Protein AF-A0A3A5VPX3-F1 (afdb_monomer)

Secondary structure (DSSP, 8-state):
-EEETTEEESSEEEEETT-EEEEEE---STT--EEEEE-SSSSS-S-SSS-EE--PBPS---TT-TT--S-------B-EEEEE-STTS-SEEEEEEEEETTS-EEEEEEEEE-----TT--PPPTT--SS---------S-----SSHHHHHHHHHHHHHHHHHHHHHHHHHHHHH--

Sequence (179 aa):
MVIKETGLTPNSSQIAYNDSVVWHNTDSRENMTHRIVFDFDGDGLFNGTDDWDSGELVSECDTSTTNQSENSSDEPCEITFLVWFNGTWGVGEYEYQDMLSDGTVLNGTIIVTEDVHIENSTAPAIGSSFGTFENTNDDGDDKVEEESVDETRRLLLLVGGGSGVGALVLLIVLLKRSS

Radius of gyration: 36.1 Å; Cα contacts (8 Å, |Δi|>4): 227; chains: 1; bounding box: 86×43×89 Å

Nearest PDB structures (foldseek):
  5b21-assembly1_B  TM=3.937E-01  e=4.492E-02  Mus musculus
  5x5w-assembly2_D  TM=3.860E-01  e=4.784E-02  Sus scrofa
  3sku-assembly3_E  TM=3.951E-01  e=5.779E-02  Homo sapiens
  4l1d-assembly1_A  TM=3.827E-01  e=1.019E-01  Homo sapiens
  6isa-assembly1_A  TM=4.116E-01  e=1.583E-01  Mus musculus

Structure (mmCIF, N/CA/C/O backbone):
data_AF-A0A3A5VPX3-F1
#
_entry.id   AF-A0A3A5VPX3-F1
#
loop_
_atom_site.group_PDB
_atom_site.id
_atom_site.type_symbol
_atom_site.label_atom_id
_atom_site.label_alt_id
_atom_site.label_comp_id
_atom_site.label_asym_id
_atom_site.label_entity_id
_atom_site.label_seq_id
_atom_site.pdbx_PDB_ins_code
_atom_site.Cartn_x
_atom_site.Cartn_y
_atom_site.Cartn_z
_atom_site.occupancy
_atom_site.B_iso_or_equiv
_atom_site.auth_seq_id
_atom_site.auth_comp_id
_atom_site.auth_asym_id
_atom_site.auth_atom_id
_atom_site.pdbx_PDB_model_num
ATOM 1 N N . MET A 1 1 ? -3.322 3.724 -2.156 1.00 91.19 1 MET A N 1
ATOM 2 C CA . MET A 1 1 ? -4.245 2.653 -1.739 1.00 91.19 1 MET A CA 1
ATOM 3 C C . MET A 1 1 ? -5.030 3.123 -0.533 1.00 91.19 1 MET A C 1
ATOM 5 O O . MET A 1 1 ? -4.473 3.776 0.340 1.00 91.19 1 MET A O 1
ATOM 9 N N . VAL A 1 2 ? -6.329 2.843 -0.511 1.00 93.69 2 VAL A N 1
ATOM 10 C CA . VAL A 1 2 ? -7.195 3.187 0.619 1.00 93.69 2 VAL A CA 1
ATOM 11 C C . VAL A 1 2 ? -7.555 1.902 1.347 1.00 93.69 2 VAL A C 1
ATOM 13 O O . VAL A 1 2 ? -8.055 0.965 0.720 1.00 93.69 2 VAL A O 1
ATOM 16 N N . ILE A 1 3 ? -7.296 1.873 2.650 1.00 94.62 3 ILE A N 1
ATOM 17 C CA . ILE A 1 3 ? -7.694 0.786 3.537 1.00 94.62 3 ILE A CA 1
ATOM 18 C C . ILE A 1 3 ? -9.060 1.151 4.123 1.00 94.62 3 ILE A C 1
ATOM 20 O O . ILE A 1 3 ? -9.262 2.269 4.603 1.00 94.62 3 ILE A O 1
ATOM 24 N N . LYS A 1 4 ? -10.021 0.237 4.011 1.00 93.12 4 LYS A N 1
ATOM 25 C CA . LYS A 1 4 ? -11.406 0.414 4.462 1.00 93.12 4 LYS A CA 1
ATOM 26 C C . LYS A 1 4 ? -11.844 -0.818 5.240 1.00 93.12 4 LYS A C 1
ATOM 28 O O . LYS A 1 4 ? -11.292 -1.894 5.033 1.00 93.12 4 LYS A O 1
ATOM 33 N N . GLU A 1 5 ? -12.958 -0.696 5.956 1.00 89.06 5 GLU A N 1
ATOM 34 C CA . GLU A 1 5 ? -13.661 -1.836 6.564 1.00 89.06 5 GLU A CA 1
ATOM 35 C C . GLU A 1 5 ? -13.943 -2.965 5.557 1.00 89.06 5 GLU A C 1
ATOM 37 O O . GLU A 1 5 ? -13.814 -4.146 5.866 1.00 89.06 5 GLU A O 1
ATOM 42 N N . THR A 1 6 ? -14.300 -2.614 4.317 1.00 89.44 6 THR A N 1
ATOM 43 C CA . THR A 1 6 ? -14.584 -3.590 3.253 1.00 89.44 6 THR A CA 1
ATOM 44 C C . THR A 1 6 ? -13.325 -4.214 2.638 1.00 89.44 6 THR A C 1
ATOM 46 O O . THR A 1 6 ? -13.446 -5.051 1.745 1.00 89.44 6 THR A O 1
ATOM 49 N N . GLY A 1 7 ? -12.136 -3.778 3.060 1.00 90.81 7 GLY A N 1
ATOM 50 C CA . GLY A 1 7 ? -10.830 -4.233 2.593 1.00 90.81 7 GLY A CA 1
ATOM 51 C C . GLY A 1 7 ? -10.055 -3.215 1.748 1.00 90.81 7 GLY A C 1
ATOM 52 O O . GLY A 1 7 ? -10.400 -2.032 1.652 1.00 90.81 7 GLY A O 1
ATOM 53 N N . LEU A 1 8 ? -8.984 -3.701 1.117 1.00 93.44 8 LEU A N 1
ATOM 54 C CA . LEU A 1 8 ? -8.040 -2.907 0.328 1.00 93.44 8 LEU A CA 1
ATOM 55 C C . LEU A 1 8 ? -8.653 -2.434 -0.997 1.00 93.44 8 LEU A C 1
ATOM 57 O O . LEU A 1 8 ? -9.160 -3.233 -1.785 1.00 93.44 8 LEU A O 1
ATOM 61 N N . THR A 1 9 ? -8.586 -1.125 -1.267 1.00 94.31 9 THR A N 1
ATOM 62 C CA . THR A 1 9 ? -9.079 -0.533 -2.520 1.00 94.31 9 THR A CA 1
ATOM 63 C C . THR A 1 9 ? -8.013 0.338 -3.216 1.00 94.31 9 THR A C 1
ATOM 65 O O . THR A 1 9 ? -7.658 1.404 -2.698 1.00 94.31 9 THR A O 1
ATOM 68 N N . PRO A 1 10 ? -7.550 -0.040 -4.424 1.00 93.25 10 PRO A N 1
ATOM 69 C CA . PRO A 1 10 ? -7.653 -1.393 -4.978 1.00 93.25 10 PRO A CA 1
ATOM 70 C C . PRO A 1 10 ? -6.815 -2.383 -4.146 1.00 93.25 10 PRO A C 1
ATOM 72 O O . PRO A 1 10 ? -5.930 -1.966 -3.402 1.00 93.25 10 PRO A O 1
ATOM 75 N N . ASN A 1 11 ? -7.081 -3.682 -4.281 1.00 91.06 11 ASN A N 1
ATOM 76 C CA . ASN A 1 11 ? -6.246 -4.742 -3.701 1.00 91.06 11 ASN A CA 1
ATOM 77 C C . ASN A 1 11 ? -5.086 -5.153 -4.626 1.00 91.06 11 ASN A C 1
ATOM 79 O O . ASN A 1 11 ? -4.162 -5.820 -4.186 1.00 91.06 11 ASN A O 1
ATOM 83 N N . SER A 1 12 ? -5.118 -4.746 -5.895 1.00 95.25 12 SER A N 1
ATOM 84 C CA . SER A 1 12 ? -4.001 -4.867 -6.828 1.00 95.25 12 SER A CA 1
ATOM 85 C C . SER A 1 12 ? -3.801 -3.543 -7.560 1.00 95.25 12 SER A C 1
ATOM 87 O O . SER A 1 12 ? -4.768 -2.948 -8.044 1.00 95.25 12 SER A O 1
ATOM 89 N N . SER A 1 13 ? -2.566 -3.056 -7.624 1.00 94.19 13 SER A N 1
ATOM 90 C CA . SER A 1 13 ? -2.225 -1.811 -8.317 1.00 94.19 13 SER A CA 1
ATOM 91 C C . SER A 1 13 ? -1.001 -1.981 -9.196 1.00 94.19 13 SER A C 1
ATOM 93 O O . SER A 1 13 ? -0.053 -2.649 -8.799 1.00 94.19 13 SER A O 1
ATOM 95 N N . GLN A 1 14 ? -1.002 -1.313 -10.347 1.00 95.75 14 GLN A N 1
ATOM 96 C CA . GLN A 1 14 ? 0.163 -1.193 -11.212 1.00 95.75 14 GLN A CA 1
ATOM 97 C C . GLN A 1 14 ? 0.705 0.239 -11.156 1.00 95.75 14 GLN A C 1
ATOM 99 O O . GLN A 1 14 ? -0.077 1.183 -11.273 1.00 95.75 14 GLN A O 1
ATOM 104 N N . ILE A 1 15 ? 2.017 0.383 -10.972 1.00 94.69 15 ILE A N 1
ATOM 105 C CA . ILE A 1 15 ? 2.735 1.666 -10.914 1.00 94.69 15 ILE A CA 1
ATOM 106 C C . ILE A 1 15 ? 4.001 1.609 -11.775 1.00 94.69 15 ILE A C 1
ATOM 108 O O . ILE A 1 15 ? 4.466 0.518 -12.122 1.00 94.69 15 ILE A O 1
ATOM 112 N N . ALA A 1 16 ? 4.579 2.765 -12.095 1.00 94.69 16 ALA A N 1
ATOM 113 C CA . ALA A 1 16 ? 5.866 2.830 -12.773 1.00 94.69 16 ALA A CA 1
ATOM 114 C C . ALA A 1 16 ? 7.027 2.830 -11.763 1.00 94.69 16 ALA A C 1
ATOM 116 O O . ALA A 1 16 ? 6.893 3.242 -10.611 1.00 94.69 16 ALA A O 1
ATOM 117 N N . TYR A 1 17 ? 8.199 2.365 -12.189 1.00 94.25 17 TYR A N 1
ATOM 118 C CA . TYR A 1 17 ? 9.428 2.512 -11.413 1.00 94.25 17 TYR A CA 1
ATOM 119 C C . TYR A 1 17 ? 9.724 4.000 -11.138 1.00 94.25 17 TYR A C 1
ATOM 121 O O . TYR A 1 17 ? 9.548 4.835 -12.021 1.00 94.25 17 TYR A O 1
ATOM 129 N N . ASN A 1 18 ? 10.227 4.315 -9.940 1.00 93.56 18 ASN A N 1
ATOM 130 C CA . ASN A 1 18 ? 10.331 5.650 -9.322 1.00 93.56 18 ASN A CA 1
ATOM 131 C C . ASN A 1 18 ? 9.035 6.246 -8.746 1.00 93.56 18 ASN A C 1
ATOM 133 O O . ASN A 1 18 ? 9.097 7.336 -8.167 1.00 93.56 18 ASN A O 1
ATOM 137 N N . ASP A 1 19 ? 7.903 5.544 -8.811 1.00 94.38 19 ASP A N 1
ATOM 138 C CA . ASP A 1 19 ? 6.706 5.940 -8.067 1.00 94.38 19 ASP A CA 1
ATOM 139 C C . ASP A 1 19 ? 6.788 5.534 -6.583 1.00 94.38 19 ASP A C 1
ATOM 141 O O . ASP A 1 19 ? 7.686 4.820 -6.125 1.00 94.38 19 ASP A O 1
ATOM 145 N N . SER A 1 20 ? 5.814 6.004 -5.804 1.00 94.75 20 SER A N 1
ATOM 146 C CA . SER A 1 20 ? 5.570 5.550 -4.435 1.00 94.75 20 SER A CA 1
ATOM 147 C C . SER A 1 20 ? 4.136 5.072 -4.271 1.00 94.75 20 SER A C 1
ATOM 149 O O . SER A 1 20 ? 3.221 5.515 -4.968 1.00 94.75 20 SER A O 1
ATOM 151 N N . VAL A 1 21 ? 3.936 4.179 -3.307 1.00 96.19 21 VAL A N 1
ATOM 152 C CA . VAL A 1 21 ? 2.609 3.747 -2.873 1.00 96.19 21 VAL A CA 1
ATOM 153 C C . VAL A 1 21 ? 2.384 4.238 -1.459 1.00 96.19 21 VAL A C 1
ATOM 155 O O . VAL A 1 21 ? 3.226 4.061 -0.584 1.00 96.19 21 VAL A O 1
ATOM 158 N N . VAL A 1 22 ? 1.223 4.853 -1.250 1.00 96.69 22 VAL A N 1
ATOM 159 C CA . VAL A 1 22 ? 0.743 5.253 0.070 1.00 96.69 22 VAL A CA 1
ATOM 160 C C . VAL A 1 22 ? -0.471 4.417 0.417 1.00 96.69 22 VAL A C 1
ATOM 162 O O . VAL A 1 22 ? -1.421 4.366 -0.367 1.00 96.69 22 VAL A O 1
ATOM 165 N N . TRP A 1 23 ? -0.471 3.811 1.592 1.00 97.31 23 TRP A N 1
ATOM 166 C CA . TRP A 1 23 ? -1.657 3.258 2.225 1.00 97.31 23 TRP A CA 1
ATOM 167 C C . TRP A 1 23 ? -2.205 4.287 3.197 1.00 97.31 23 TRP A C 1
ATOM 169 O O . TRP A 1 23 ? -1.443 4.889 3.944 1.00 97.31 23 TRP A O 1
ATOM 179 N N . HIS A 1 24 ? -3.513 4.511 3.168 1.00 96.06 24 HIS A N 1
ATOM 180 C CA . HIS A 1 24 ? -4.193 5.438 4.066 1.00 96.06 24 HIS A CA 1
ATOM 181 C C . HIS A 1 24 ? -5.366 4.718 4.721 1.00 96.06 24 HIS A C 1
ATOM 183 O O . HIS A 1 24 ? -6.253 4.232 4.007 1.00 96.06 24 HIS A O 1
ATOM 189 N N . ASN A 1 25 ? -5.347 4.627 6.051 1.00 95.44 25 ASN A N 1
ATOM 190 C CA . ASN A 1 25 ? -6.412 3.994 6.810 1.00 95.44 25 ASN A CA 1
ATOM 191 C C . ASN A 1 25 ? -7.631 4.916 6.919 1.00 95.44 25 ASN A C 1
ATOM 193 O O . ASN A 1 25 ? -7.538 6.048 7.379 1.00 95.44 25 ASN A O 1
ATOM 197 N N . THR A 1 26 ? -8.777 4.417 6.459 1.00 94.56 26 THR A N 1
ATOM 198 C CA . THR A 1 26 ? -10.087 5.081 6.534 1.00 94.56 26 THR A CA 1
ATOM 199 C C . THR A 1 26 ? -11.154 4.161 7.127 1.00 94.56 26 THR A C 1
ATOM 201 O O . THR A 1 26 ? -12.350 4.374 6.922 1.00 94.56 26 THR A O 1
ATOM 204 N N . ASP A 1 27 ? -10.735 3.098 7.812 1.00 93.88 27 ASP A N 1
ATOM 205 C CA . ASP A 1 27 ? -11.638 2.189 8.496 1.00 93.88 27 ASP A CA 1
ATOM 206 C C . ASP A 1 27 ? -12.352 2.902 9.652 1.00 93.88 27 ASP A C 1
ATOM 208 O O . ASP A 1 27 ? -11.730 3.431 10.566 1.00 93.88 27 ASP A O 1
ATOM 212 N N . SER A 1 28 ? -13.681 2.934 9.612 1.00 90.94 28 SER A N 1
ATOM 213 C CA . SER A 1 28 ? -14.498 3.607 10.623 1.00 90.94 28 SER A CA 1
ATOM 214 C C . SER A 1 28 ? -14.856 2.726 11.823 1.00 90.94 28 SER A C 1
ATOM 216 O O . SER A 1 28 ? -15.581 3.179 12.709 1.00 90.94 28 SER A O 1
ATOM 218 N N . ARG A 1 29 ? -14.420 1.461 11.852 1.00 92.19 29 ARG A N 1
ATOM 219 C CA . ARG A 1 29 ? -14.667 0.549 12.973 1.00 92.19 29 ARG A CA 1
ATOM 220 C C . ARG A 1 29 ? -13.877 0.997 14.205 1.00 92.19 29 ARG A C 1
ATOM 222 O O . ARG A 1 29 ? -12.688 1.296 14.127 1.00 92.19 29 ARG A O 1
ATOM 229 N N . GLU A 1 30 ? -14.536 1.025 15.363 1.00 87.75 30 GLU A N 1
ATOM 230 C CA . GLU A 1 30 ? -13.896 1.434 16.619 1.00 87.75 30 GLU A CA 1
ATOM 231 C C . GLU A 1 30 ? -12.756 0.483 17.010 1.00 87.75 30 GLU A C 1
ATOM 233 O O . GLU A 1 30 ? -12.939 -0.734 17.031 1.00 87.75 30 GLU A O 1
ATOM 238 N N . ASN A 1 31 ? -11.604 1.054 17.385 1.00 86.38 31 ASN A N 1
ATOM 239 C CA . ASN A 1 31 ? -10.393 0.330 17.803 1.00 86.38 31 ASN A CA 1
ATOM 240 C C . ASN A 1 31 ? -9.880 -0.695 16.770 1.00 86.38 31 ASN A C 1
ATOM 242 O O . ASN A 1 31 ? -9.215 -1.666 17.136 1.00 86.38 31 ASN A O 1
ATOM 246 N N . MET A 1 32 ? -10.200 -0.498 15.489 1.00 92.50 32 MET A N 1
ATOM 247 C CA . MET A 1 32 ? -9.636 -1.297 14.408 1.00 92.50 32 MET A CA 1
ATOM 248 C C . MET A 1 32 ? -8.335 -0.655 13.932 1.00 92.50 32 MET A C 1
ATOM 250 O O . MET A 1 32 ? -8.331 0.504 13.509 1.00 92.50 32 MET A O 1
ATOM 254 N N . THR A 1 33 ? -7.243 -1.411 13.994 1.00 94.19 33 THR A N 1
ATOM 255 C CA . THR A 1 33 ? -5.946 -0.999 13.450 1.00 94.19 33 THR A CA 1
ATOM 256 C C . THR A 1 33 ? -5.534 -1.942 12.335 1.00 94.19 33 THR A C 1
ATOM 258 O O . THR A 1 33 ? -5.975 -3.093 12.268 1.00 94.19 33 THR A O 1
ATOM 261 N N . HIS A 1 34 ? -4.735 -1.411 11.420 1.00 96.12 34 HIS A N 1
ATOM 262 C CA . HIS A 1 34 ? -4.240 -2.112 10.244 1.00 96.12 34 HIS A CA 1
ATOM 263 C C . HIS A 1 34 ? -2.721 -2.081 10.240 1.00 96.12 34 HIS A C 1
ATOM 265 O O . HIS A 1 34 ? -2.130 -1.069 10.593 1.00 96.12 34 HIS A O 1
ATOM 271 N N . ARG A 1 35 ? -2.076 -3.156 9.806 1.00 96.25 35 ARG A N 1
ATOM 272 C CA . ARG A 1 35 ? -0.618 -3.231 9.718 1.00 96.25 35 ARG A CA 1
ATOM 273 C C . ARG A 1 35 ? -0.229 -3.802 8.365 1.00 96.25 35 ARG A C 1
ATOM 275 O O . ARG A 1 35 ? -0.513 -4.962 8.072 1.00 96.25 35 ARG A O 1
ATOM 282 N N . ILE A 1 36 ? 0.406 -2.972 7.544 1.00 97.50 36 ILE A N 1
ATOM 283 C CA . ILE A 1 36 ? 0.885 -3.331 6.212 1.00 97.50 36 ILE A CA 1
ATOM 284 C C . ILE A 1 36 ? 2.272 -3.941 6.341 1.00 97.50 36 ILE A C 1
ATOM 286 O O . ILE A 1 36 ? 3.189 -3.300 6.857 1.00 97.50 36 ILE A O 1
ATOM 290 N N . VAL A 1 37 ? 2.415 -5.170 5.852 1.00 97.62 37 VAL A N 1
ATOM 291 C CA . VAL A 1 37 ? 3.666 -5.920 5.922 1.00 97.62 37 VAL A CA 1
ATOM 292 C C . VAL A 1 37 ? 4.027 -6.593 4.612 1.00 97.62 37 VAL A C 1
ATOM 294 O O . VAL A 1 37 ? 3.159 -7.009 3.841 1.00 97.62 37 VAL A O 1
ATOM 297 N N . PHE A 1 38 ? 5.326 -6.730 4.389 1.00 97.19 38 PHE A N 1
ATOM 298 C CA . PHE A 1 38 ? 5.905 -7.470 3.279 1.00 97.19 38 PHE A CA 1
ATOM 299 C C . PHE A 1 38 ? 7.107 -8.249 3.803 1.00 97.19 38 PHE A C 1
ATOM 301 O O . PHE A 1 38 ? 7.995 -7.656 4.410 1.00 97.19 38 PHE A O 1
ATOM 308 N N . ASP A 1 39 ? 7.083 -9.560 3.593 1.00 96.88 39 ASP A N 1
ATOM 309 C CA . ASP A 1 39 ? 8.145 -10.490 3.973 1.00 96.88 39 ASP A CA 1
ATOM 310 C C . ASP A 1 39 ? 8.989 -10.768 2.726 1.00 96.88 39 ASP A C 1
ATOM 312 O O . ASP A 1 39 ? 8.529 -11.421 1.782 1.00 96.88 39 ASP A O 1
ATOM 316 N N . PHE A 1 40 ? 10.186 -10.186 2.682 1.00 95.12 40 PHE A N 1
ATOM 317 C CA . PHE A 1 40 ? 11.042 -10.260 1.505 1.00 95.12 40 PHE A CA 1
ATOM 318 C C . PHE A 1 40 ? 11.796 -11.590 1.423 1.00 95.12 40 PHE A C 1
ATOM 320 O O . PHE A 1 40 ? 12.003 -12.113 0.323 1.00 95.12 40 PHE A O 1
ATOM 327 N N . ASP A 1 41 ? 12.232 -12.133 2.562 1.00 94.62 41 ASP A N 1
ATOM 328 C CA . ASP A 1 41 ? 13.043 -13.352 2.610 1.00 94.62 41 ASP A CA 1
ATOM 329 C C . ASP A 1 41 ? 12.230 -14.635 2.866 1.00 94.62 41 ASP A C 1
ATOM 331 O O . ASP A 1 41 ? 12.735 -15.745 2.647 1.00 94.62 41 ASP A O 1
ATOM 335 N N . GLY A 1 42 ? 10.945 -14.492 3.187 1.00 94.56 42 GLY A N 1
ATOM 336 C CA . GLY A 1 42 ? 9.969 -15.566 3.308 1.00 94.56 42 GLY A CA 1
ATOM 337 C C . GLY A 1 42 ? 10.057 -16.330 4.628 1.00 94.56 42 GLY A C 1
ATOM 338 O O . GLY A 1 42 ? 9.624 -17.490 4.676 1.00 94.56 42 GLY A O 1
ATOM 339 N N . ASP A 1 43 ? 10.671 -15.761 5.668 1.00 95.25 43 ASP A N 1
ATOM 340 C CA . ASP A 1 43 ? 10.857 -16.433 6.956 1.00 95.25 43 ASP A CA 1
ATOM 341 C C . ASP A 1 43 ? 9.626 -16.347 7.886 1.00 95.25 43 ASP A C 1
ATOM 343 O O . ASP A 1 43 ? 9.564 -17.032 8.918 1.00 95.25 43 ASP A O 1
ATOM 347 N N . GLY A 1 44 ? 8.600 -15.594 7.472 1.00 93.00 44 GLY A N 1
ATOM 348 C CA . GLY A 1 44 ? 7.356 -15.372 8.201 1.00 93.00 44 GLY A CA 1
ATOM 349 C C . GLY A 1 44 ? 7.469 -14.340 9.325 1.00 93.00 44 GLY A C 1
ATOM 350 O O . GLY A 1 44 ? 6.529 -14.194 10.116 1.00 93.00 44 GLY A O 1
ATOM 351 N N . LEU A 1 45 ? 8.605 -13.656 9.432 1.00 94.50 45 LEU A N 1
ATOM 352 C CA . LEU A 1 45 ? 8.815 -12.472 10.247 1.00 94.50 45 LEU A CA 1
ATOM 353 C C . LEU A 1 45 ? 8.830 -11.238 9.331 1.00 94.50 45 LEU A C 1
ATOM 355 O O . LEU A 1 45 ? 8.896 -11.331 8.115 1.00 94.50 45 LEU A O 1
ATOM 359 N N . PHE A 1 46 ? 8.680 -10.061 9.937 1.00 95.44 46 PHE A N 1
ATOM 360 C CA . PHE A 1 46 ? 8.677 -8.777 9.224 1.00 95.44 46 PHE A CA 1
ATOM 361 C C . PHE A 1 46 ? 9.716 -7.844 9.857 1.00 95.44 46 PHE A C 1
ATOM 363 O O . PHE A 1 46 ? 9.412 -6.721 10.254 1.00 95.44 46 PHE A O 1
ATOM 370 N N . ASN A 1 47 ? 10.908 -8.377 10.130 1.00 94.00 47 ASN A N 1
ATOM 371 C CA . ASN A 1 47 ? 11.972 -7.697 10.881 1.00 94.00 47 ASN A CA 1
ATOM 372 C C . ASN A 1 47 ? 13.339 -7.729 10.178 1.00 94.00 47 ASN A C 1
ATOM 374 O O . ASN A 1 47 ? 14.338 -7.266 10.743 1.00 94.00 47 ASN A O 1
ATOM 378 N N . GLY A 1 48 ? 13.381 -8.269 8.965 1.00 92.56 48 GLY A N 1
ATOM 379 C CA . GLY A 1 48 ? 14.494 -8.202 8.046 1.00 92.56 48 GLY A CA 1
ATOM 380 C C . GLY A 1 48 ? 14.772 -6.771 7.597 1.00 92.56 48 GLY A C 1
ATOM 381 O O . GLY A 1 48 ? 13.962 -5.857 7.731 1.00 92.56 48 GLY A O 1
ATOM 382 N N . THR A 1 49 ? 15.974 -6.558 7.059 1.00 92.44 49 THR A N 1
ATOM 383 C CA . THR A 1 49 ? 16.393 -5.230 6.565 1.00 92.44 49 THR A CA 1
ATOM 384 C C . THR A 1 49 ? 15.594 -4.788 5.339 1.00 92.44 49 THR A C 1
ATOM 386 O O . THR A 1 49 ? 15.442 -3.591 5.107 1.00 92.44 49 THR A O 1
ATOM 389 N N . ASP A 1 50 ? 15.094 -5.762 4.587 1.00 93.5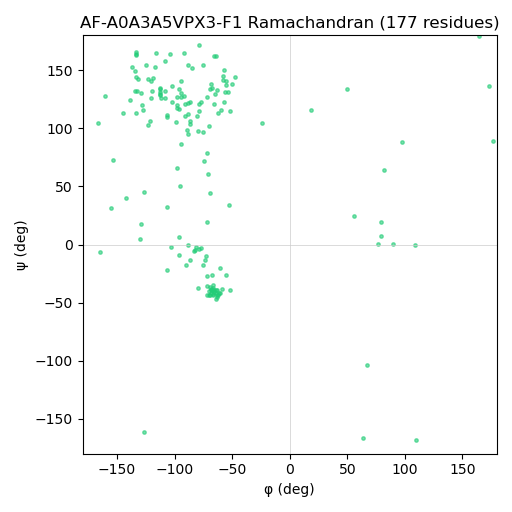6 50 ASP A N 1
ATOM 390 C CA . ASP A 1 50 ? 14.323 -5.571 3.368 1.00 93.56 50 ASP A CA 1
ATOM 391 C C . ASP A 1 50 ? 12.810 -5.794 3.615 1.00 93.56 50 ASP A C 1
ATOM 393 O O . ASP A 1 50 ? 11.995 -5.576 2.728 1.00 93.56 50 ASP A O 1
ATOM 397 N N . ASP A 1 51 ? 12.380 -6.154 4.825 1.00 95.50 51 ASP A N 1
ATOM 398 C CA . ASP A 1 51 ? 10.949 -6.306 5.103 1.00 95.50 51 ASP A CA 1
ATOM 399 C C . ASP A 1 51 ? 10.256 -4.950 5.233 1.00 95.50 51 ASP A C 1
ATOM 401 O O . ASP A 1 51 ? 10.861 -3.937 5.608 1.00 95.50 51 ASP A O 1
ATOM 405 N N . TRP A 1 52 ? 8.953 -4.926 4.956 1.00 95.75 52 TRP A N 1
ATOM 406 C CA . TRP A 1 52 ? 8.115 -3.778 5.289 1.00 95.75 52 TRP A CA 1
ATOM 407 C C . TRP A 1 52 ? 7.306 -4.078 6.536 1.00 95.75 52 TRP A C 1
ATOM 409 O O . TRP A 1 52 ? 6.688 -5.136 6.652 1.00 95.75 52 TRP A O 1
ATOM 419 N N . ASP A 1 53 ? 7.255 -3.096 7.424 1.00 96.56 53 ASP A N 1
ATOM 420 C CA . ASP A 1 53 ? 6.353 -3.075 8.559 1.00 96.56 53 ASP A CA 1
ATOM 421 C C . ASP A 1 53 ? 5.923 -1.634 8.817 1.00 96.56 53 ASP A C 1
ATOM 423 O O . ASP A 1 53 ? 6.740 -0.784 9.176 1.00 96.56 53 ASP A O 1
ATOM 427 N N . SER A 1 54 ? 4.639 -1.352 8.606 1.00 95.25 54 SER A N 1
ATOM 428 C CA . SER A 1 54 ? 4.081 -0.029 8.874 1.00 95.25 54 SER A CA 1
ATOM 429 C C . SER A 1 54 ? 3.913 0.283 10.359 1.00 95.25 54 SER A C 1
ATOM 431 O O . SER A 1 54 ? 3.587 1.415 10.692 1.00 95.25 54 SER A O 1
ATOM 433 N N . GLY A 1 55 ? 4.021 -0.709 11.247 1.00 94.19 55 GLY A N 1
ATOM 434 C CA . GLY A 1 55 ? 3.422 -0.611 12.575 1.00 94.19 55 GLY A CA 1
ATOM 435 C C . GLY A 1 55 ? 1.892 -0.521 12.500 1.00 94.19 55 GLY A C 1
ATOM 436 O O . GLY A 1 55 ? 1.284 -0.803 11.462 1.00 94.19 55 GLY A O 1
ATOM 437 N N . GLU A 1 56 ? 1.254 -0.158 13.612 1.00 94.06 56 GLU A N 1
ATOM 438 C CA . GLU A 1 56 ? -0.203 -0.026 13.667 1.00 94.06 56 GLU A CA 1
ATOM 439 C C . GLU A 1 56 ? -0.681 1.289 13.042 1.00 94.06 56 GLU A C 1
ATOM 441 O O . GLU A 1 56 ? -0.339 2.381 13.491 1.00 94.06 56 GLU A O 1
ATOM 446 N N . LEU A 1 57 ? -1.526 1.171 12.020 1.00 94.38 57 LEU A N 1
ATOM 447 C CA . LEU A 1 57 ? -2.207 2.278 11.368 1.00 94.38 57 LEU A CA 1
ATOM 448 C C . LEU A 1 57 ? -3.610 2.440 11.951 1.00 94.38 57 LEU A C 1
ATOM 450 O O . LEU A 1 57 ? -4.472 1.571 11.780 1.00 94.38 57 LEU A O 1
ATOM 454 N N . VAL A 1 58 ? -3.869 3.580 12.581 1.00 93.06 58 VAL A N 1
ATOM 455 C CA . VAL A 1 58 ? -5.189 3.974 13.094 1.00 93.06 58 VAL A CA 1
ATOM 456 C C . VAL A 1 58 ? -5.960 4.791 12.054 1.00 93.06 58 VAL A C 1
ATOM 458 O O . VAL A 1 58 ? -5.391 5.292 11.088 1.00 93.06 58 VAL A O 1
ATOM 461 N N . SER A 1 59 ? -7.268 4.953 12.234 1.00 91.12 59 SER A N 1
ATOM 462 C CA . SER A 1 59 ? -8.132 5.646 11.265 1.00 91.12 59 SER A CA 1
ATOM 463 C C . SER A 1 59 ? -8.141 7.176 11.371 1.00 91.12 59 SER A C 1
ATOM 465 O O . SER A 1 59 ? -8.745 7.847 10.539 1.00 91.12 59 SER A O 1
ATOM 467 N N . GLU A 1 60 ? -7.465 7.737 12.372 1.00 88.50 60 GLU A N 1
ATOM 468 C CA . GLU A 1 60 ? -8.068 8.645 13.354 1.00 88.50 60 GLU A CA 1
ATOM 469 C C . GLU A 1 60 ? -7.003 9.005 14.396 1.00 88.50 60 GLU A C 1
ATOM 471 O O . GLU A 1 60 ? -6.902 8.299 15.394 1.00 88.50 60 GLU A O 1
ATOM 476 N N . CYS A 1 61 ? -6.204 10.056 14.186 1.00 85.06 61 CYS A N 1
ATOM 477 C CA . CYS A 1 61 ? -5.343 10.592 15.241 1.00 85.06 61 CYS A CA 1
ATOM 478 C C . CYS A 1 61 ? -6.017 11.741 15.975 1.00 85.06 61 CYS A C 1
ATOM 480 O O . CYS A 1 61 ? -6.426 12.729 15.362 1.00 85.06 61 CYS A O 1
ATOM 482 N N . ASP A 1 62 ? -6.079 11.637 17.302 1.00 76.25 62 ASP A N 1
ATOM 483 C CA . ASP A 1 62 ? -6.667 12.678 18.134 1.00 76.25 62 ASP A CA 1
ATOM 484 C C . ASP A 1 62 ? -5.762 13.922 18.133 1.00 76.25 62 ASP A C 1
ATOM 486 O O . ASP A 1 62 ? -4.716 13.989 18.778 1.00 76.25 62 ASP A O 1
ATOM 490 N N . THR A 1 63 ? -6.150 14.925 17.347 1.00 63.12 63 THR A N 1
ATOM 491 C CA . THR A 1 63 ? -5.406 16.188 17.209 1.00 63.12 63 THR A CA 1
ATOM 492 C C . THR A 1 63 ? -5.633 17.147 18.383 1.00 63.12 63 THR A C 1
ATOM 494 O O . THR A 1 63 ? -5.012 18.213 18.439 1.00 63.12 63 THR A O 1
ATOM 497 N N . SER A 1 64 ? -6.505 16.797 19.339 1.00 54.62 64 SER A N 1
ATOM 498 C CA . SER A 1 64 ? -6.882 17.675 20.454 1.00 54.62 64 SER A CA 1
ATOM 499 C C . SER A 1 64 ? -5.790 17.845 21.523 1.00 54.62 64 SER A C 1
ATOM 501 O O . SER A 1 64 ? -5.862 18.765 22.346 1.00 54.62 64 SER A O 1
ATOM 503 N N . THR A 1 65 ? -4.720 17.051 21.468 1.00 47.94 65 THR A N 1
ATOM 504 C CA . THR A 1 65 ? -3.613 17.063 22.435 1.00 47.94 65 THR A CA 1
ATOM 505 C C . THR A 1 65 ? -2.426 17.922 21.983 1.00 47.94 65 THR A C 1
ATOM 507 O O . THR A 1 65 ? -1.269 17.531 22.074 1.00 47.94 65 THR A O 1
ATOM 510 N N . THR A 1 66 ? -2.656 19.173 21.565 1.00 46.25 66 THR A N 1
ATOM 511 C CA . THR A 1 66 ? -1.563 20.139 21.278 1.00 46.25 66 THR A CA 1
ATOM 512 C C . THR A 1 66 ? -0.847 20.664 22.545 1.00 46.25 66 THR A C 1
ATOM 514 O O . THR A 1 66 ? -0.210 21.712 22.515 1.00 46.25 66 THR A O 1
ATOM 517 N N . ASN A 1 67 ? -0.954 19.970 23.685 1.00 45.06 67 ASN A N 1
ATOM 518 C CA . ASN A 1 67 ? -0.280 20.311 24.945 1.00 45.06 67 ASN A CA 1
ATOM 519 C C . ASN A 1 67 ? 0.190 19.058 25.708 1.00 45.06 67 ASN A C 1
ATOM 521 O O . ASN A 1 67 ? 0.064 19.000 26.932 1.00 45.06 67 ASN A O 1
ATOM 525 N N . GLN A 1 68 ? 0.711 18.038 25.027 1.00 44.84 68 GLN A N 1
ATOM 526 C CA . GLN A 1 68 ? 1.440 16.976 25.720 1.00 44.84 68 GLN A CA 1
ATOM 527 C C . GLN A 1 68 ? 2.909 17.380 25.863 1.00 44.84 68 GLN A C 1
ATOM 529 O O . GLN A 1 68 ? 3.681 17.441 24.912 1.00 44.84 68 GLN A O 1
ATOM 534 N N . SER A 1 69 ? 3.259 17.738 27.100 1.00 42.59 69 SER A N 1
ATOM 535 C CA . SER A 1 69 ? 4.632 17.780 27.597 1.00 42.59 69 SER A CA 1
ATOM 536 C C . SER A 1 69 ? 5.367 16.489 27.236 1.00 42.59 69 SER A C 1
ATOM 538 O O . SER A 1 69 ? 4.755 15.431 27.314 1.00 42.59 69 SER A O 1
ATOM 540 N N . GLU A 1 70 ? 6.662 16.604 26.936 1.00 48.56 70 GLU A N 1
ATOM 541 C CA . GLU A 1 70 ? 7.656 15.605 26.484 1.00 48.56 70 GLU A CA 1
ATOM 542 C C . GLU A 1 70 ? 7.808 14.311 27.337 1.00 48.56 70 GLU A C 1
ATOM 544 O O . GLU A 1 70 ? 8.912 13.797 27.497 1.00 48.56 70 GLU A O 1
ATOM 549 N N . ASN A 1 71 ? 6.743 13.775 27.942 1.00 45.91 71 ASN A N 1
ATOM 550 C CA . ASN A 1 71 ? 6.786 12.592 28.802 1.00 45.91 71 ASN A CA 1
ATOM 551 C C . ASN A 1 71 ? 5.452 11.820 28.899 1.00 45.91 71 ASN A C 1
ATOM 553 O O . ASN A 1 71 ? 5.153 11.234 29.942 1.00 45.91 71 ASN A O 1
ATOM 557 N N . SER A 1 72 ? 4.632 11.820 27.851 1.00 48.75 72 SER A N 1
ATOM 558 C CA . SER A 1 72 ? 3.559 10.837 27.694 1.00 48.75 72 SER A CA 1
ATOM 559 C C . SER A 1 72 ? 4.042 9.733 26.761 1.00 48.75 72 SER A C 1
ATOM 561 O O . SER A 1 72 ? 4.586 9.985 25.690 1.00 48.75 72 SER A O 1
ATOM 563 N N . SER A 1 73 ? 3.929 8.492 27.226 1.00 50.31 73 SER A N 1
ATOM 564 C CA . SER A 1 73 ? 4.185 7.276 26.457 1.00 50.31 73 SER A CA 1
ATOM 565 C C . SER A 1 73 ? 3.079 7.088 25.418 1.00 50.31 73 SER A C 1
ATOM 567 O O . SER A 1 73 ? 2.307 6.140 25.508 1.00 50.31 73 SER A O 1
ATOM 569 N N . ASP A 1 74 ? 2.939 8.047 24.508 1.00 54.72 74 ASP A N 1
ATOM 570 C CA . ASP A 1 74 ? 1.936 7.992 23.458 1.00 54.72 74 ASP A CA 1
ATOM 571 C C . ASP A 1 74 ? 2.463 7.054 22.372 1.00 54.72 74 ASP A C 1
ATOM 573 O O . ASP A 1 74 ? 3.516 7.275 21.771 1.00 54.72 74 ASP A O 1
ATOM 577 N N . GLU A 1 75 ? 1.754 5.946 22.203 1.00 61.75 75 GLU A N 1
ATOM 578 C CA . GLU A 1 75 ? 1.908 5.014 21.094 1.00 61.75 75 GLU A CA 1
ATOM 579 C C . GLU A 1 75 ? 1.891 5.789 19.760 1.00 61.75 75 GLU A C 1
ATOM 581 O O . GLU A 1 75 ? 1.129 6.756 19.636 1.00 61.75 75 GLU A O 1
ATOM 586 N N . PRO A 1 76 ? 2.759 5.452 18.784 1.00 66.00 76 PRO A N 1
ATOM 587 C CA . PRO A 1 76 ? 2.844 6.204 17.538 1.00 66.00 76 PRO A CA 1
ATOM 588 C C . PRO A 1 76 ? 1.494 6.177 16.818 1.00 66.00 76 PRO A C 1
ATOM 590 O O . PRO A 1 76 ? 1.006 5.129 16.410 1.00 66.00 76 PRO A O 1
ATOM 593 N N . CYS A 1 77 ? 0.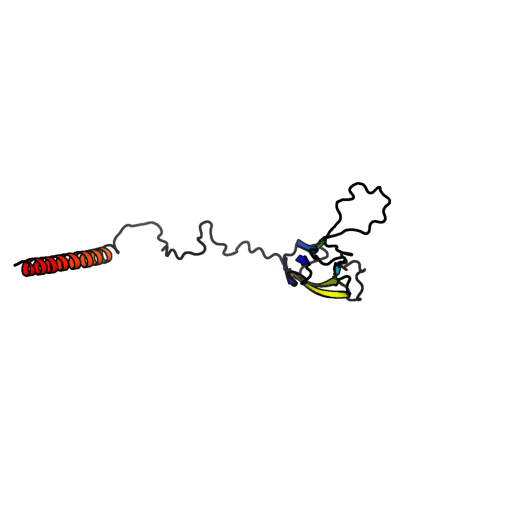886 7.354 16.679 1.00 84.31 77 CYS A N 1
ATOM 594 C CA . CYS A 1 77 ? -0.366 7.518 15.960 1.00 84.31 77 CYS A CA 1
ATOM 595 C C . CYS A 1 77 ? -0.073 7.765 14.478 1.00 84.31 77 CYS A C 1
ATOM 597 O O . CYS A 1 77 ? 0.189 8.900 14.069 1.00 84.31 77 CYS A O 1
ATOM 599 N N . GLU A 1 78 ? -0.091 6.702 13.675 1.00 91.31 78 GLU A N 1
ATOM 600 C CA . GLU A 1 78 ? 0.116 6.773 12.228 1.00 91.31 78 GLU A CA 1
ATOM 601 C C . GLU A 1 78 ? -1.168 6.399 11.481 1.00 91.31 78 GLU A C 1
ATOM 603 O O . GLU A 1 78 ? -1.843 5.436 11.817 1.00 91.31 78 GLU A O 1
ATOM 608 N N . ILE A 1 79 ? -1.534 7.180 10.461 1.00 93.81 79 ILE A N 1
ATOM 609 C CA . ILE A 1 79 ? -2.720 6.918 9.614 1.00 93.81 79 ILE A CA 1
ATOM 610 C C . ILE A 1 79 ? -2.292 6.415 8.229 1.00 93.81 79 ILE A C 1
ATOM 612 O O . ILE A 1 79 ? -3.064 5.798 7.489 1.00 93.81 79 ILE A O 1
ATOM 616 N N . THR A 1 80 ? -1.050 6.709 7.841 1.00 95.31 80 THR A N 1
ATOM 617 C CA . THR A 1 80 ? -0.523 6.431 6.507 1.00 95.31 80 THR A CA 1
ATOM 618 C C . THR A 1 80 ? 0.823 5.755 6.555 1.00 95.31 80 THR A C 1
ATOM 620 O O . THR A 1 80 ? 1.688 6.187 7.305 1.00 95.31 80 THR A O 1
ATOM 623 N N . PHE A 1 81 ? 1.034 4.828 5.629 1.00 96.88 81 PHE A N 1
ATOM 624 C CA . PHE A 1 81 ? 2.329 4.217 5.363 1.00 96.88 81 PHE A CA 1
ATOM 625 C C . PHE A 1 81 ? 2.737 4.469 3.914 1.00 96.88 81 PHE A C 1
ATOM 627 O O . PHE A 1 81 ? 1.884 4.438 3.026 1.00 96.88 81 PHE A O 1
ATOM 634 N N . LEU A 1 82 ? 4.018 4.736 3.664 1.00 95.56 82 LEU A N 1
ATOM 635 C CA . LEU A 1 82 ? 4.538 5.065 2.338 1.00 95.56 82 LEU A CA 1
ATOM 636 C C . LEU A 1 82 ? 5.748 4.193 2.011 1.00 95.56 82 LEU A C 1
ATOM 638 O O . LEU A 1 82 ? 6.713 4.166 2.770 1.00 95.56 82 LEU A O 1
ATOM 642 N N . VAL A 1 83 ? 5.731 3.575 0.829 1.00 95.56 83 VAL A N 1
ATOM 643 C CA . VAL A 1 83 ? 6.875 2.847 0.262 1.00 95.56 83 VAL A CA 1
ATOM 644 C C . VAL A 1 83 ? 7.281 3.474 -1.068 1.00 95.56 83 VAL A C 1
ATOM 646 O O . VAL A 1 83 ? 6.441 3.730 -1.933 1.00 95.56 83 VAL A O 1
ATOM 649 N N . TRP A 1 84 ? 8.580 3.726 -1.229 1.00 95.06 84 TRP A N 1
ATOM 650 C CA . TRP A 1 84 ? 9.175 4.209 -2.474 1.00 95.06 84 TRP A CA 1
ATOM 651 C C . TRP A 1 84 ? 9.706 3.045 -3.301 1.00 95.06 84 TRP A C 1
ATOM 653 O O . TRP A 1 84 ? 10.496 2.247 -2.803 1.00 95.06 84 TRP A O 1
ATOM 663 N N . PHE A 1 85 ? 9.343 3.003 -4.581 1.00 95.00 85 PHE A N 1
ATOM 664 C CA . PHE A 1 85 ? 9.849 2.019 -5.534 1.00 95.00 85 PHE A CA 1
ATOM 665 C C . PHE A 1 85 ? 10.989 2.615 -6.354 1.00 95.00 85 PHE A C 1
ATOM 667 O O . PHE A 1 85 ? 10.878 2.849 -7.558 1.00 95.00 85 PHE A O 1
ATOM 674 N N . ASN A 1 86 ? 12.084 2.913 -5.653 1.00 91.00 86 ASN A N 1
ATOM 675 C CA . ASN A 1 86 ? 13.357 3.300 -6.241 1.00 91.00 86 ASN A CA 1
ATOM 676 C C . ASN A 1 86 ? 14.525 2.596 -5.526 1.00 91.00 86 ASN A C 1
ATOM 678 O O . ASN A 1 86 ? 14.446 2.245 -4.349 1.00 91.00 86 ASN A O 1
ATOM 682 N N . GLY A 1 87 ? 15.636 2.386 -6.235 1.00 86.25 87 GLY A N 1
ATOM 683 C CA . GLY A 1 87 ? 16.849 1.818 -5.637 1.00 86.25 87 GLY A CA 1
ATOM 684 C C . GLY A 1 87 ? 16.673 0.361 -5.195 1.00 86.25 87 GLY A C 1
ATOM 685 O O . GLY A 1 87 ? 16.724 -0.528 -6.040 1.00 86.25 87 GLY A O 1
ATOM 686 N N . THR A 1 88 ? 16.519 0.126 -3.884 1.00 84.25 88 THR A N 1
ATOM 687 C CA . THR A 1 88 ? 16.325 -1.214 -3.288 1.00 84.25 88 THR A CA 1
ATOM 688 C C . THR A 1 88 ? 15.086 -1.907 -3.855 1.00 84.25 88 THR A C 1
ATOM 690 O O . THR A 1 88 ? 15.113 -3.104 -4.130 1.00 84.25 88 THR A O 1
ATOM 693 N N . TRP A 1 89 ? 14.023 -1.134 -4.087 1.00 90.12 89 TRP A N 1
ATOM 694 C CA . TRP A 1 89 ? 12.750 -1.609 -4.619 1.00 90.12 89 TRP A CA 1
ATOM 695 C C . TRP A 1 89 ? 12.643 -1.250 -6.097 1.00 90.12 89 TRP A C 1
ATOM 697 O O . TRP A 1 89 ? 12.769 -0.083 -6.468 1.00 90.12 89 TRP A O 1
ATOM 707 N N . GLY A 1 90 ? 12.454 -2.260 -6.944 1.00 90.38 90 GLY A N 1
ATOM 708 C CA . GLY A 1 90 ? 12.565 -2.159 -8.394 1.00 90.38 90 GLY A CA 1
ATOM 709 C C . GLY A 1 90 ? 11.335 -2.668 -9.134 1.00 90.38 90 GLY A C 1
ATOM 710 O O . GLY A 1 90 ? 10.245 -2.783 -8.587 1.00 90.38 90 GLY A O 1
ATOM 711 N N . VAL A 1 91 ? 11.527 -2.960 -10.417 1.00 94.81 91 VAL A N 1
ATOM 712 C CA . VAL A 1 91 ? 10.514 -3.603 -11.261 1.00 94.81 91 VAL A CA 1
ATOM 713 C C . VAL A 1 91 ? 10.251 -5.012 -10.739 1.00 94.81 91 VAL A C 1
ATOM 715 O O . VAL A 1 91 ? 11.188 -5.785 -10.541 1.00 94.81 91 VAL A O 1
ATOM 718 N N . GLY A 1 92 ? 8.982 -5.353 -10.543 1.00 94.75 92 GLY A N 1
ATOM 719 C CA . GLY A 1 92 ? 8.602 -6.624 -9.944 1.00 94.75 92 GLY A CA 1
ATOM 720 C C . GLY A 1 92 ? 7.157 -6.658 -9.472 1.00 94.75 92 GLY A C 1
ATOM 721 O O . GLY A 1 92 ? 6.412 -5.689 -9.603 1.00 94.75 92 GLY A O 1
ATOM 722 N N . GLU A 1 93 ? 6.773 -7.803 -8.926 1.00 96.81 93 GLU A N 1
ATOM 723 C CA . GLU A 1 93 ? 5.485 -8.015 -8.279 1.00 96.81 93 GLU A CA 1
ATOM 724 C C . GLU A 1 93 ? 5.723 -8.228 -6.784 1.00 96.81 93 GLU A C 1
ATOM 726 O O . GLU A 1 93 ? 6.571 -9.029 -6.395 1.00 96.81 93 GLU A O 1
ATOM 731 N N . TYR A 1 94 ? 4.997 -7.474 -5.965 1.00 96.69 94 TYR A N 1
ATOM 732 C CA . TYR A 1 94 ? 5.148 -7.422 -4.517 1.00 96.69 94 TYR A CA 1
ATOM 733 C C . TYR A 1 94 ? 3.823 -7.818 -3.872 1.00 96.69 94 TYR A C 1
ATOM 735 O O . TYR A 1 94 ? 2.856 -7.051 -3.900 1.00 96.69 94 TYR A O 1
ATOM 743 N N . GLU A 1 95 ? 3.773 -9.027 -3.321 1.00 96.75 95 GLU A N 1
ATOM 744 C CA . GLU A 1 95 ? 2.628 -9.537 -2.569 1.00 96.75 95 GLU A CA 1
ATOM 745 C C . GLU A 1 95 ? 2.778 -9.151 -1.099 1.00 96.75 95 GLU A C 1
ATOM 747 O O . GLU A 1 95 ? 3.665 -9.643 -0.409 1.00 96.75 95 GLU A O 1
ATOM 752 N N . TYR A 1 96 ? 1.913 -8.265 -0.619 1.00 96.94 96 TYR A N 1
ATOM 753 C CA . TYR A 1 96 ? 1.939 -7.765 0.751 1.00 96.94 96 TYR A CA 1
ATOM 754 C C . TYR A 1 96 ? 0.664 -8.175 1.494 1.00 96.94 96 TYR A C 1
ATOM 756 O O . TYR A 1 96 ? -0.342 -8.567 0.890 1.00 96.94 96 TYR A O 1
ATOM 764 N N . GLN A 1 97 ? 0.692 -8.060 2.818 1.00 97.25 97 GLN A N 1
ATOM 765 C CA . GLN A 1 97 ? -0.447 -8.357 3.679 1.00 97.25 97 GLN A CA 1
ATOM 766 C C . GLN A 1 97 ? -0.873 -7.115 4.460 1.00 97.25 97 GLN A C 1
ATOM 768 O O . GLN A 1 97 ? -0.047 -6.314 4.887 1.00 97.25 97 GLN A O 1
ATOM 773 N N . ASP A 1 98 ? -2.177 -6.969 4.642 1.00 97.31 98 ASP A N 1
ATOM 774 C CA . ASP A 1 98 ? -2.806 -6.072 5.602 1.00 97.31 98 ASP A CA 1
ATOM 775 C C . ASP A 1 98 ? -3.354 -6.928 6.746 1.00 97.31 98 ASP A C 1
ATOM 777 O O . ASP A 1 98 ? -4.285 -7.719 6.560 1.00 97.31 98 ASP A O 1
ATOM 781 N N . MET A 1 99 ? -2.716 -6.818 7.908 1.00 96.38 99 MET A N 1
ATOM 782 C CA . MET A 1 99 ? -3.091 -7.526 9.124 1.00 96.38 99 MET A CA 1
ATOM 783 C C . MET A 1 99 ? -3.923 -6.608 10.009 1.00 96.38 99 MET A C 1
ATOM 785 O O . MET A 1 99 ? -3.441 -5.579 10.481 1.00 96.38 99 MET A O 1
ATOM 789 N N . LEU A 1 100 ? -5.165 -7.006 10.254 1.00 96.06 100 LEU A N 1
ATOM 790 C CA . LEU A 1 100 ? -6.082 -6.288 11.123 1.00 96.06 100 LEU A CA 1
ATOM 791 C C . LEU A 1 100 ? -5.867 -6.702 12.580 1.00 96.06 100 LEU A C 1
ATOM 793 O O . LEU A 1 100 ? -5.522 -7.853 12.870 1.00 96.06 100 LEU A O 1
ATOM 797 N N . SER A 1 101 ? -6.165 -5.797 13.511 1.00 95.06 101 SER A N 1
ATOM 798 C CA . SER A 1 101 ? -6.092 -6.078 14.953 1.00 95.06 101 SER A CA 1
ATOM 799 C C . SER A 1 101 ? -7.025 -7.205 15.422 1.00 95.06 101 SER A C 1
ATOM 801 O O . SER A 1 101 ? -6.781 -7.817 16.462 1.00 95.06 101 SER A O 1
ATOM 803 N N . ASP A 1 102 ? -8.063 -7.540 14.649 1.00 94.56 102 ASP A N 1
ATOM 804 C CA . ASP A 1 102 ? -8.963 -8.672 14.912 1.00 94.56 102 ASP A CA 1
ATOM 805 C C . ASP A 1 102 ? -8.418 -10.042 14.449 1.00 94.56 102 ASP A C 1
ATOM 807 O O . ASP A 1 102 ? -9.051 -11.076 14.683 1.00 94.56 102 ASP A O 1
ATOM 811 N N . GLY A 1 103 ? -7.234 -10.061 13.827 1.00 94.06 103 GLY A N 1
ATOM 812 C CA . GLY A 1 103 ? -6.577 -11.255 13.296 1.00 94.06 103 GLY A CA 1
ATOM 813 C C . GLY A 1 103 ? -6.944 -11.593 11.849 1.00 94.06 103 GLY A C 1
ATOM 814 O O . GLY A 1 103 ? -6.453 -12.592 11.317 1.00 94.06 103 GLY A O 1
ATOM 815 N N . THR A 1 104 ? -7.790 -10.795 11.196 1.00 95.38 104 THR A N 1
ATOM 816 C CA . THR A 1 104 ? -8.052 -10.921 9.759 1.00 95.38 104 THR A CA 1
ATOM 817 C C . THR A 1 104 ? -6.813 -10.515 8.967 1.00 95.38 104 THR A C 1
ATOM 819 O O . THR A 1 104 ? -6.169 -9.515 9.271 1.00 95.38 104 THR A O 1
ATOM 822 N N . VAL A 1 105 ? -6.503 -11.271 7.914 1.00 96.06 105 VAL A N 1
ATOM 823 C CA . VAL A 1 105 ? -5.403 -10.963 6.996 1.00 96.06 105 VAL A CA 1
ATOM 824 C C . VAL A 1 105 ? -5.960 -10.799 5.591 1.00 96.06 105 VAL A C 1
ATOM 826 O O . VAL A 1 105 ? -6.663 -11.678 5.084 1.00 96.06 105 VAL A O 1
ATOM 829 N N . LEU A 1 106 ? -5.653 -9.667 4.964 1.00 96.12 106 LEU A N 1
ATOM 830 C CA . LEU A 1 106 ? -6.012 -9.357 3.587 1.00 96.12 106 LEU A CA 1
ATOM 831 C C . LEU A 1 106 ? -4.746 -9.288 2.740 1.00 96.12 106 LEU A C 1
ATOM 833 O O . LEU A 1 106 ? -3.784 -8.630 3.111 1.00 96.12 106 LEU A O 1
ATOM 837 N N . ASN A 1 107 ? -4.758 -9.925 1.574 1.00 96.56 107 ASN A N 1
ATOM 838 C CA . ASN A 1 107 ? -3.620 -9.885 0.661 1.00 96.56 107 ASN A CA 1
ATOM 839 C C . ASN A 1 107 ? -3.809 -8.775 -0.370 1.00 96.56 107 ASN A C 1
ATOM 841 O O . ASN A 1 107 ? -4.914 -8.580 -0.893 1.00 96.56 107 ASN A O 1
ATOM 845 N N . GLY A 1 108 ? -2.719 -8.088 -0.688 1.00 96.38 108 GLY A N 1
ATOM 846 C CA . GLY A 1 108 ? -2.658 -7.135 -1.778 1.00 96.38 108 GLY A CA 1
ATOM 847 C C . GLY A 1 108 ? -1.421 -7.337 -2.641 1.00 96.38 108 GLY A C 1
ATOM 848 O O . GLY A 1 108 ? -0.463 -7.997 -2.248 1.00 96.38 108 GLY A O 1
ATOM 849 N N . THR A 1 109 ? -1.454 -6.755 -3.834 1.00 97.50 109 THR A N 1
ATOM 850 C CA . THR A 1 109 ? -0.379 -6.899 -4.817 1.00 97.50 109 THR A CA 1
ATOM 851 C C . THR A 1 109 ? -0.020 -5.549 -5.417 1.00 97.50 109 THR A C 1
ATOM 853 O O . THR A 1 109 ? -0.891 -4.805 -5.876 1.00 97.50 109 THR A O 1
ATOM 856 N N . ILE A 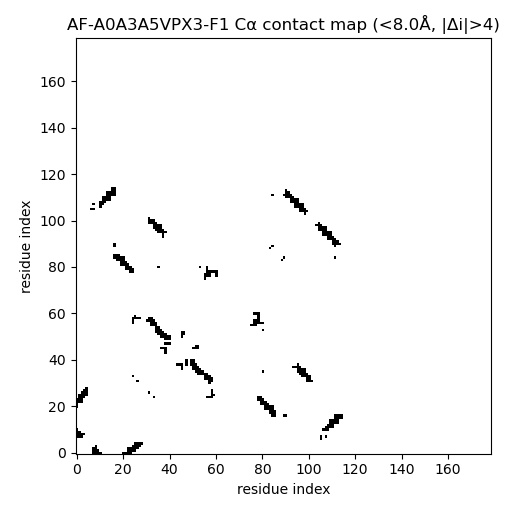1 110 ? 1.271 -5.242 -5.476 1.00 97.25 110 ILE A N 1
ATOM 857 C CA . ILE A 1 110 ? 1.799 -4.109 -6.237 1.00 97.25 110 ILE A CA 1
ATOM 858 C C . ILE A 1 110 ? 2.609 -4.650 -7.403 1.00 97.25 110 ILE A C 1
ATOM 860 O O . ILE A 1 110 ? 3.533 -5.432 -7.218 1.00 97.25 110 ILE A O 1
ATOM 864 N N . ILE A 1 111 ? 2.273 -4.210 -8.609 1.00 97.06 111 ILE A N 1
ATOM 865 C CA . ILE A 1 111 ? 2.995 -4.531 -9.834 1.00 97.06 111 ILE A CA 1
ATOM 866 C C . ILE A 1 111 ? 3.752 -3.274 -10.252 1.00 97.06 111 ILE A C 1
ATOM 868 O O . ILE A 1 111 ? 3.150 -2.279 -10.651 1.00 97.06 111 ILE A O 1
ATOM 872 N N . VAL A 1 112 ? 5.073 -3.315 -10.171 1.00 96.38 112 VAL A N 1
ATOM 873 C CA . VAL A 1 112 ? 5.953 -2.229 -10.600 1.00 96.38 112 VAL A CA 1
ATOM 874 C C . VAL A 1 112 ? 6.465 -2.555 -11.989 1.00 96.38 112 VAL A C 1
ATOM 876 O O . VAL A 1 112 ? 7.124 -3.575 -12.192 1.00 96.38 112 VAL A O 1
ATOM 879 N N . THR A 1 113 ? 6.173 -1.691 -12.952 1.00 94.94 113 THR A N 1
ATOM 880 C CA . THR A 1 113 ? 6.644 -1.823 -14.333 1.00 94.94 113 THR A CA 1
ATOM 881 C C . THR A 1 113 ? 7.699 -0.775 -14.653 1.00 94.94 113 THR A C 1
ATOM 883 O O . THR A 1 113 ? 7.753 0.275 -14.018 1.00 94.94 113 THR A O 1
ATOM 886 N N . GLU A 1 114 ? 8.535 -1.030 -15.660 1.00 90.94 114 GLU A N 1
ATOM 887 C CA . GLU A 1 114 ? 9.406 0.019 -16.194 1.00 90.94 114 GLU A CA 1
ATOM 888 C C . GLU A 1 114 ? 8.578 1.208 -16.680 1.00 90.94 114 GLU A C 1
ATOM 890 O O . GLU A 1 114 ? 7.481 1.045 -17.225 1.00 90.94 114 GLU A O 1
ATOM 895 N N . ASP A 1 115 ? 9.125 2.405 -16.500 1.00 81.62 115 ASP A N 1
ATOM 896 C CA . ASP A 1 115 ? 8.544 3.598 -17.086 1.00 81.62 115 ASP A CA 1
ATOM 897 C C . ASP A 1 115 ? 8.850 3.636 -18.591 1.00 81.62 115 ASP A C 1
ATOM 899 O O . ASP A 1 115 ? 9.944 4.007 -19.026 1.00 81.62 115 ASP A O 1
ATOM 903 N N . VAL A 1 116 ? 7.894 3.183 -19.403 1.00 72.31 116 VAL A N 1
ATOM 904 C CA . VAL A 1 116 ? 8.020 3.188 -20.863 1.00 72.31 116 VAL A CA 1
ATOM 905 C C . VAL A 1 116 ? 7.387 4.458 -21.414 1.00 72.31 116 VAL A C 1
ATOM 907 O O . VAL A 1 116 ? 6.229 4.488 -21.833 1.00 72.31 116 VAL A O 1
ATOM 910 N N . HIS A 1 117 ? 8.175 5.525 -21.461 1.00 68.06 117 HIS A N 1
ATOM 911 C CA . HIS A 1 117 ? 7.840 6.720 -22.225 1.00 68.06 117 HIS A CA 1
ATOM 912 C C . HIS A 1 117 ? 8.316 6.560 -23.674 1.00 68.06 117 HIS A C 1
ATOM 914 O O . HIS A 1 117 ? 9.504 6.662 -23.985 1.00 68.06 117 HIS A O 1
ATOM 920 N N . ILE A 1 118 ? 7.387 6.280 -24.593 1.00 69.31 118 ILE A N 1
ATOM 921 C CA . ILE A 1 118 ? 7.702 6.242 -26.025 1.00 69.31 118 ILE A CA 1
ATOM 922 C C . ILE A 1 118 ? 7.731 7.687 -26.538 1.00 69.31 118 ILE A C 1
ATOM 924 O O . ILE A 1 118 ? 6.696 8.251 -26.881 1.00 69.31 118 ILE A O 1
ATOM 928 N N . GLU A 1 119 ? 8.924 8.272 -26.639 1.00 63.38 119 GLU A N 1
ATOM 929 C CA . GLU A 1 119 ? 9.154 9.605 -27.236 1.00 63.38 119 GLU A CA 1
ATOM 930 C C . GLU A 1 119 ? 8.611 9.717 -28.675 1.00 63.38 119 GLU A C 1
ATOM 932 O O . GLU A 1 119 ? 8.236 10.789 -29.137 1.00 63.38 119 GLU A O 1
ATOM 937 N N . ASN A 1 120 ? 8.517 8.587 -29.383 1.00 58.84 120 ASN A N 1
ATOM 938 C CA . ASN A 1 120 ? 7.927 8.484 -30.718 1.00 58.84 120 ASN A CA 1
ATOM 939 C C . ASN A 1 120 ? 6.550 7.801 -30.695 1.00 58.84 120 ASN A C 1
ATOM 941 O O . ASN A 1 120 ? 6.199 7.057 -31.616 1.00 58.84 120 ASN A O 1
ATOM 945 N N . SER A 1 121 ? 5.794 7.982 -29.608 1.00 59.66 121 SER A N 1
ATOM 946 C CA . SER A 1 121 ? 4.392 7.583 -29.569 1.00 59.66 121 SER A CA 1
ATOM 947 C C . SER A 1 121 ? 3.686 8.262 -30.740 1.00 59.66 121 SER A C 1
ATOM 949 O O .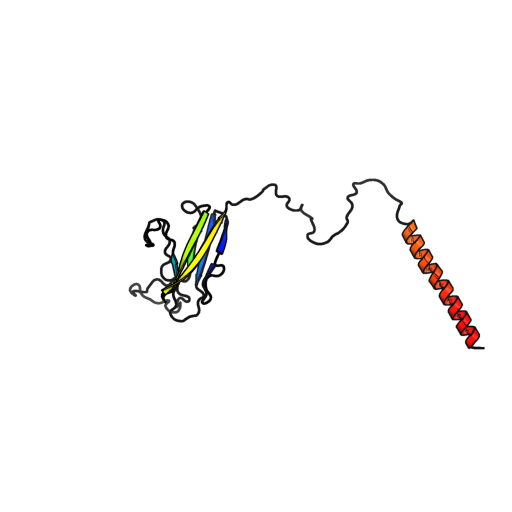 SER A 1 121 ? 3.954 9.428 -31.039 1.00 59.66 121 SER A O 1
ATOM 951 N N . THR A 1 122 ? 2.763 7.568 -31.404 1.00 66.19 122 THR A N 1
ATOM 952 C CA . THR A 1 122 ? 1.817 8.168 -32.362 1.00 66.19 122 THR A CA 1
ATOM 953 C C . THR A 1 122 ? 0.803 9.043 -31.619 1.00 66.19 122 THR A C 1
ATOM 955 O O . THR A 1 122 ? -0.405 8.947 -31.839 1.00 66.19 122 THR A O 1
ATOM 958 N N . ALA A 1 123 ? 1.295 9.846 -30.673 1.00 69.00 123 ALA A N 1
ATOM 959 C CA . ALA A 1 123 ? 0.556 10.882 -30.010 1.00 69.00 123 ALA A CA 1
ATOM 960 C C . ALA A 1 123 ? -0.037 11.760 -31.115 1.00 69.00 123 ALA A C 1
ATOM 962 O O . ALA A 1 123 ? 0.664 12.112 -32.072 1.00 69.00 123 ALA A O 1
ATOM 963 N N . PRO A 1 124 ? -1.334 12.058 -31.038 1.00 69.12 124 PRO A N 1
ATOM 964 C CA . PRO A 1 124 ? -1.973 12.860 -32.053 1.00 69.12 124 PRO A CA 1
ATOM 965 C C . PRO A 1 124 ? -1.245 14.200 -32.215 1.00 69.12 124 PRO A C 1
ATOM 967 O O . PRO A 1 124 ? -0.839 14.820 -31.229 1.00 69.12 124 PRO A O 1
ATOM 970 N N . ALA A 1 125 ? -1.047 14.636 -33.460 1.00 75.94 125 ALA A N 1
ATOM 971 C CA . ALA A 1 125 ? -0.416 15.922 -33.724 1.00 75.94 125 ALA A CA 1
ATOM 972 C C . ALA A 1 125 ? -1.192 17.053 -33.029 1.00 75.94 125 ALA A C 1
ATOM 97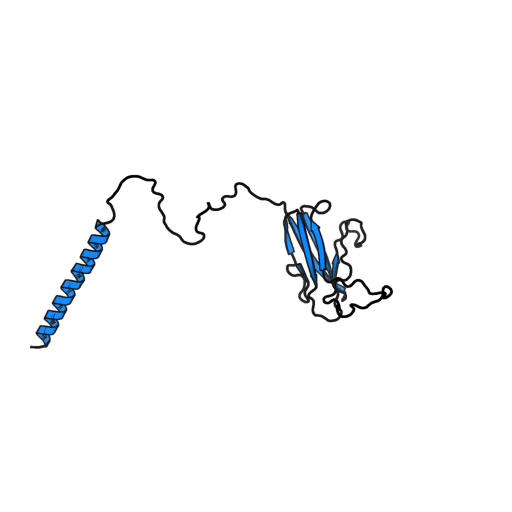4 O O . ALA A 1 125 ? -2.413 16.979 -32.870 1.00 75.94 125 ALA A O 1
ATOM 975 N N . ILE A 1 126 ? -0.487 18.121 -32.648 1.00 70.44 126 ILE A N 1
ATOM 976 C CA . ILE A 1 126 ? -1.110 19.337 -32.114 1.00 70.44 126 ILE A CA 1
ATOM 977 C C . ILE A 1 126 ? -2.198 19.798 -33.100 1.00 70.44 126 ILE A C 1
ATOM 979 O O . ILE A 1 126 ? -1.889 20.146 -34.237 1.00 70.44 126 ILE A O 1
ATOM 983 N N . GLY A 1 127 ? -3.466 19.759 -32.674 1.00 66.81 127 GLY A N 1
ATOM 984 C CA . GLY A 1 127 ? -4.635 20.049 -33.520 1.00 66.81 127 GLY A CA 1
ATOM 985 C C . GLY A 1 127 ? -5.510 18.840 -33.881 1.00 66.81 127 GLY A C 1
ATOM 986 O O . GLY A 1 127 ? -6.527 19.008 -34.547 1.00 66.81 127 GLY A O 1
ATOM 987 N N . SER A 1 128 ? -5.173 17.631 -33.433 1.00 76.94 128 SER A N 1
ATOM 988 C CA . SER A 1 128 ? -6.024 16.455 -33.623 1.00 76.94 128 SER A CA 1
ATOM 989 C C . SER A 1 128 ? -7.327 16.538 -32.817 1.00 76.94 128 SER A C 1
ATOM 991 O O . SER A 1 128 ? -7.301 16.812 -31.614 1.00 76.94 128 SER A O 1
ATOM 993 N N . SER A 1 129 ? -8.452 16.206 -33.446 1.00 76.31 129 SER A N 1
ATOM 994 C CA . SER A 1 129 ? -9.742 16.052 -32.769 1.00 76.31 129 SER A CA 1
ATOM 995 C C . SER A 1 129 ? -9.933 14.600 -32.321 1.00 76.31 129 SER A C 1
ATOM 997 O O . SER A 1 129 ? -9.903 13.686 -33.145 1.00 76.31 129 SER A O 1
ATOM 999 N N . PHE A 1 130 ? -10.119 14.364 -31.018 1.00 70.75 130 PHE A N 1
ATOM 1000 C CA . PHE A 1 130 ? -10.488 13.042 -30.507 1.00 70.75 130 PHE A CA 1
ATOM 1001 C C . PHE A 1 130 ? -12.011 12.938 -30.439 1.00 70.75 130 PHE A C 1
ATOM 1003 O O . PHE A 1 130 ? -12.653 13.587 -29.617 1.00 70.75 130 PHE A O 1
ATOM 1010 N N . GLY A 1 131 ? -12.582 12.109 -31.313 1.00 66.12 131 GLY A N 1
ATOM 1011 C CA . GLY A 1 131 ? -14.016 11.839 -31.324 1.00 66.12 131 GLY A CA 1
ATOM 1012 C C . GLY A 1 131 ? -14.847 12.903 -32.041 1.00 66.12 131 GLY A C 1
ATOM 1013 O O . GLY A 1 131 ? -15.704 13.531 -31.436 1.00 66.12 131 GLY A O 1
ATOM 1014 N N . THR A 1 132 ? -14.644 13.057 -33.347 1.00 54.44 132 THR A N 1
ATOM 1015 C CA . THR A 1 132 ? -15.687 13.363 -34.342 1.00 54.44 132 THR A CA 1
ATOM 1016 C C . THR A 1 132 ? -15.109 12.971 -35.699 1.00 54.44 132 THR A C 1
ATOM 1018 O O . THR A 1 132 ? -13.992 13.358 -36.027 1.00 54.44 132 THR A O 1
ATOM 1021 N N . PHE A 1 133 ? -15.830 12.159 -36.471 1.00 58.75 133 PHE A N 1
ATOM 1022 C CA . PHE A 1 133 ? -15.485 11.867 -37.863 1.00 58.75 133 PHE A CA 1
ATOM 1023 C C . PHE A 1 133 ? -15.771 13.115 -38.705 1.00 58.75 133 PHE A C 1
ATOM 1025 O O . PHE A 1 133 ? -16.798 13.223 -39.366 1.00 58.75 133 PHE A O 1
ATOM 1032 N N . GLU A 1 134 ? -14.877 14.096 -38.671 1.00 57.56 134 GLU A N 1
ATOM 1033 C CA . GLU A 1 134 ? -14.818 15.061 -39.760 1.00 57.56 134 GLU A CA 1
ATOM 1034 C C . GLU A 1 134 ? -14.029 14.411 -40.888 1.00 57.56 134 GLU A C 1
ATOM 1036 O O . GLU A 1 134 ? -12.842 14.121 -40.776 1.00 57.56 134 GLU A O 1
ATOM 1041 N N . ASN A 1 135 ? -14.750 14.094 -41.958 1.00 52.47 135 ASN A N 1
ATOM 1042 C CA . ASN A 1 135 ? -14.199 13.561 -43.190 1.00 52.47 135 ASN A CA 1
ATOM 1043 C C . ASN A 1 135 ? -13.510 14.720 -43.930 1.00 52.47 135 ASN A C 1
ATOM 1045 O O . ASN A 1 135 ? -14.047 15.259 -44.895 1.00 52.47 135 ASN A O 1
ATOM 1049 N N . THR A 1 136 ? -12.373 15.183 -43.418 1.00 47.50 136 THR A N 1
ATOM 1050 C CA . THR A 1 136 ? -11.553 16.194 -44.080 1.00 47.50 136 THR A CA 1
ATOM 1051 C C . THR A 1 136 ? -10.574 15.486 -44.999 1.00 47.50 136 THR A C 1
ATOM 1053 O O . THR A 1 136 ? -9.544 14.966 -44.578 1.00 47.50 136 THR A O 1
ATOM 1056 N N . ASN A 1 137 ? -10.946 15.439 -46.279 1.00 41.50 137 ASN A N 1
ATOM 1057 C CA . ASN A 1 137 ? -10.005 15.182 -47.355 1.00 41.50 137 ASN A CA 1
A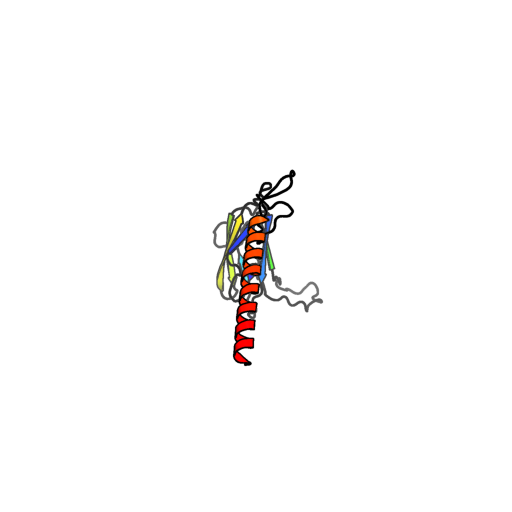TOM 1058 C C . ASN A 1 137 ? -8.910 16.256 -47.282 1.00 41.50 137 ASN A C 1
ATOM 1060 O O . ASN A 1 137 ? -9.206 17.451 -47.277 1.00 41.50 137 ASN A O 1
ATOM 1064 N N . ASP A 1 138 ? -7.670 15.797 -47.151 1.00 40.53 138 ASP A N 1
ATOM 1065 C CA . ASP A 1 138 ? -6.460 16.580 -47.358 1.00 40.53 138 ASP A CA 1
ATOM 1066 C C . ASP A 1 138 ? -6.436 17.035 -48.820 1.00 40.53 138 ASP A C 1
ATOM 1068 O O . ASP A 1 138 ? -6.338 16.201 -49.716 1.00 40.53 138 ASP A O 1
ATOM 1072 N N . ASP A 1 139 ? -6.556 18.339 -49.055 1.00 35.88 139 ASP A N 1
ATOM 1073 C CA . ASP A 1 139 ? -6.207 18.941 -50.336 1.00 35.88 139 ASP A CA 1
ATOM 1074 C C . ASP A 1 139 ? -5.157 20.015 -50.072 1.00 35.88 139 ASP A C 1
ATOM 1076 O O . ASP A 1 139 ? -5.434 21.121 -49.596 1.00 35.88 139 ASP A O 1
ATOM 1080 N N . GLY A 1 140 ? -3.917 19.645 -50.390 1.00 35.03 140 GLY A N 1
ATOM 1081 C CA . GLY A 1 140 ? -2.872 20.598 -50.692 1.00 35.03 140 GLY A CA 1
ATOM 1082 C C . GLY A 1 140 ? -3.321 21.511 -51.832 1.00 35.03 140 GLY A C 1
ATOM 1083 O O . GLY A 1 140 ? -3.813 21.062 -52.864 1.00 35.03 140 GLY A O 1
ATOM 1084 N N . ASP A 1 141 ? -3.134 22.801 -51.589 1.00 36.91 141 ASP A N 1
ATOM 1085 C CA . ASP A 1 141 ? -3.088 23.908 -52.539 1.00 36.91 141 ASP A CA 1
ATOM 1086 C C . ASP A 1 141 ? -2.687 23.467 -53.963 1.00 36.91 141 ASP A C 1
ATOM 1088 O O . ASP A 1 141 ? -1.539 23.104 -54.212 1.00 36.91 141 ASP A O 1
ATOM 1092 N N . ASP A 1 142 ? -3.644 23.392 -54.892 1.00 38.12 142 ASP A N 1
ATOM 1093 C CA . ASP A 1 142 ? -3.877 24.436 -55.900 1.00 38.12 142 ASP A CA 1
ATOM 1094 C C . ASP A 1 142 ? -4.931 23.977 -56.944 1.00 38.12 142 ASP A C 1
ATOM 1096 O O . ASP A 1 142 ? -4.813 22.898 -57.528 1.00 38.12 142 ASP A O 1
ATOM 1100 N N . LYS A 1 143 ? -5.864 24.890 -57.280 1.00 31.06 143 LYS A N 1
ATOM 1101 C CA . LYS A 1 143 ? -6.838 24.907 -58.415 1.00 31.06 143 LYS A CA 1
ATOM 1102 C C . LYS A 1 143 ? -8.290 24.435 -58.186 1.00 31.06 143 LYS A C 1
ATOM 1104 O O . LYS A 1 143 ? -8.673 23.315 -58.490 1.00 31.06 143 LYS A O 1
ATOM 1109 N N . VAL A 1 144 ? -9.103 25.412 -57.770 1.00 36.97 144 VAL A N 1
ATOM 1110 C CA . VAL A 1 144 ? -10.420 25.851 -58.305 1.00 36.97 144 VAL A CA 1
ATOM 1111 C C . VAL A 1 144 ? -11.204 24.881 -59.220 1.00 36.97 144 VAL A C 1
ATOM 1113 O O . VAL A 1 144 ? -10.798 24.678 -60.360 1.00 36.97 144 VAL A O 1
ATO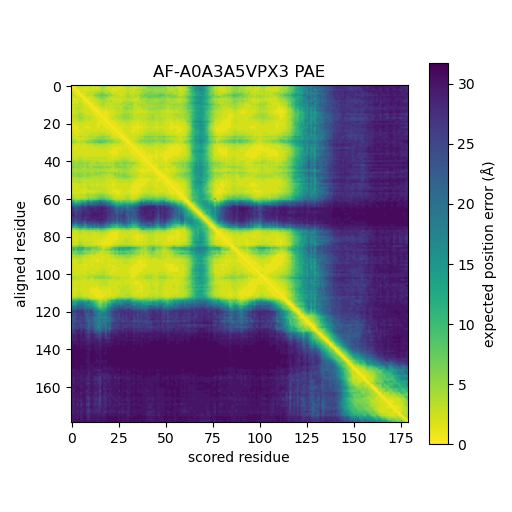M 1116 N N . GLU A 1 145 ? -12.378 24.468 -58.700 1.00 40.25 145 GLU A N 1
ATOM 1117 C CA . GLU A 1 145 ? -13.714 24.200 -59.313 1.00 40.25 145 GLU A 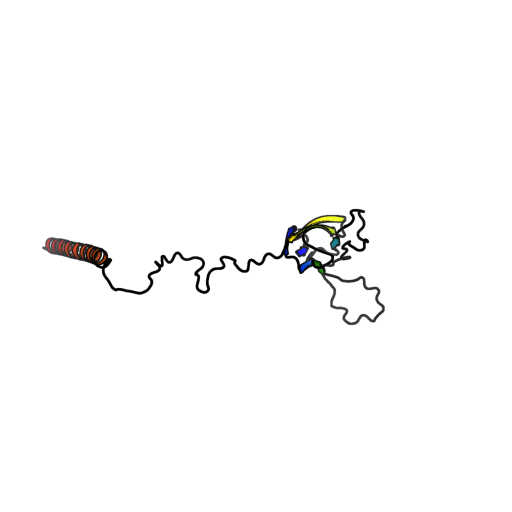CA 1
ATOM 1118 C C . GLU A 1 145 ? -13.782 23.290 -60.571 1.00 40.25 145 GLU A C 1
ATOM 1120 O O . GLU A 1 145 ? -13.027 23.442 -61.516 1.00 40.25 145 GLU A O 1
ATOM 1125 N N . GLU A 1 146 ? -14.670 22.302 -60.723 1.00 43.62 146 GLU A N 1
ATOM 1126 C CA . GLU A 1 146 ? -16.120 22.268 -60.508 1.00 43.62 146 GLU A CA 1
ATOM 1127 C C . GLU A 1 146 ? -16.607 20.794 -60.502 1.00 43.62 146 GLU A C 1
ATOM 1129 O O . GLU A 1 146 ? -16.756 20.227 -61.573 1.00 43.62 146 GLU A O 1
ATOM 1134 N N . GLU A 1 147 ? -16.940 20.156 -59.373 1.00 46.75 147 GLU A N 1
ATOM 1135 C CA . GLU A 1 1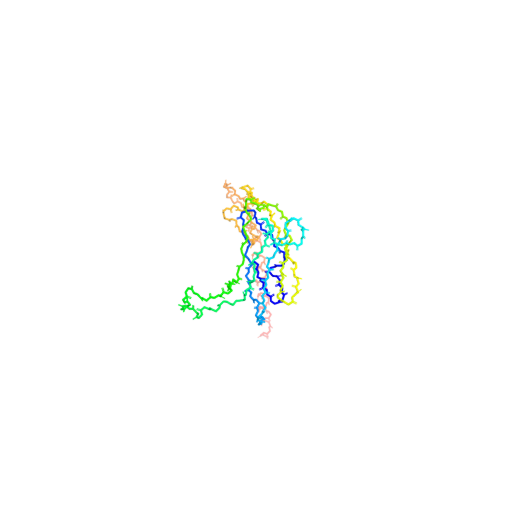47 ? -17.773 18.925 -59.389 1.00 46.75 147 GLU A CA 1
ATOM 1136 C C . GLU A 1 147 ? -18.545 18.758 -58.067 1.00 46.75 147 GLU A C 1
ATOM 1138 O O . GLU A 1 147 ? -18.233 17.929 -57.224 1.00 46.75 147 GLU A O 1
ATOM 1143 N N . SER A 1 148 ? -19.571 19.581 -57.847 1.00 55.38 148 SER A N 1
ATOM 1144 C CA . SER A 1 148 ? -20.660 19.261 -56.886 1.00 55.38 148 SER A CA 1
ATOM 1145 C C . SER A 1 148 ? -21.902 20.144 -57.047 1.00 55.38 148 SER A C 1
ATOM 1147 O O . SER A 1 148 ? -22.950 19.903 -56.438 1.00 55.38 148 SER A O 1
ATOM 1149 N N . VAL A 1 149 ? -21.820 21.154 -57.916 1.00 53.44 149 VAL A N 1
ATOM 1150 C CA . VAL A 1 149 ? -22.923 22.077 -58.177 1.00 53.44 149 VAL A CA 1
ATOM 1151 C C . VAL A 1 149 ? -24.057 21.405 -58.974 1.00 53.44 149 VAL A C 1
ATOM 1153 O O . VAL A 1 149 ? -25.210 21.801 -58.815 1.00 53.44 149 VAL A O 1
ATOM 1156 N N . ASP A 1 150 ? -23.786 20.375 -59.793 1.00 60.22 150 ASP A N 1
ATOM 1157 C CA . ASP A 1 150 ? -24.827 19.743 -60.629 1.00 60.22 150 ASP A CA 1
ATOM 1158 C C . ASP A 1 150 ? -25.823 18.909 -59.810 1.00 60.22 150 ASP A C 1
ATOM 1160 O O . ASP A 1 150 ? -27.031 19.051 -59.994 1.00 60.22 150 ASP A O 1
ATOM 1164 N N . GLU A 1 151 ? -25.365 18.103 -58.844 1.00 61.31 151 GLU A N 1
ATOM 1165 C CA . GLU A 1 151 ? -26.275 17.286 -58.027 1.00 61.31 151 GLU A CA 1
ATOM 1166 C C . GLU A 1 151 ? -27.133 18.131 -57.087 1.00 61.31 151 GLU A C 1
ATOM 1168 O O . GLU A 1 151 ? -28.345 17.923 -56.998 1.00 61.31 151 GLU A O 1
ATOM 1173 N N . THR A 1 152 ? -26.545 19.132 -56.429 1.00 64.56 152 THR A N 1
ATOM 1174 C CA . THR A 1 152 ? -27.301 20.028 -55.545 1.00 64.56 152 THR A CA 1
ATOM 1175 C C . THR A 1 152 ? -28.267 20.911 -56.330 1.00 64.56 152 THR A C 1
ATOM 1177 O O . THR A 1 152 ? -29.410 21.081 -55.900 1.00 64.56 152 THR A O 1
ATOM 1180 N N . ARG A 1 153 ? -27.893 21.408 -57.521 1.00 62.00 153 ARG A N 1
ATOM 1181 C CA . ARG A 1 153 ? -28.837 22.118 -58.403 1.00 62.00 153 ARG A CA 1
ATOM 1182 C C . ARG A 1 153 ? -29.931 21.202 -58.939 1.00 62.00 153 ARG A C 1
ATOM 1184 O O . ARG A 1 153 ? -31.078 21.637 -58.980 1.00 62.00 153 ARG A O 1
ATOM 1191 N N . ARG A 1 154 ? -29.630 19.952 -59.307 1.00 63.69 154 ARG A N 1
ATOM 1192 C CA . ARG A 1 154 ? -30.639 18.963 -59.728 1.00 63.69 154 ARG A CA 1
ATOM 1193 C C . ARG A 1 154 ? -31.613 18.635 -58.605 1.00 63.69 154 ARG A C 1
ATOM 1195 O O . ARG A 1 154 ? -32.817 18.608 -58.851 1.00 63.69 154 ARG A O 1
ATOM 1202 N N . LEU A 1 155 ? -31.120 18.442 -57.383 1.00 67.31 155 LEU A N 1
ATOM 1203 C CA . LEU A 1 155 ? -31.957 18.198 -56.210 1.00 67.31 155 LEU A CA 1
ATOM 1204 C C . LEU A 1 155 ? -32.846 19.413 -55.905 1.00 67.31 155 LEU A C 1
ATOM 1206 O O . LEU A 1 155 ? -34.056 19.262 -55.739 1.00 67.31 155 LEU A O 1
ATOM 1210 N N . LEU A 1 156 ? -32.283 20.626 -55.907 1.00 73.31 156 LEU A N 1
ATOM 1211 C CA . LEU A 1 156 ? -33.043 21.863 -55.691 1.00 73.31 156 LEU A CA 1
ATOM 1212 C C . LEU A 1 156 ? -34.071 22.121 -56.805 1.00 73.31 156 LEU A C 1
ATOM 1214 O O . LEU A 1 156 ? -35.193 22.529 -56.509 1.00 73.31 156 LEU A O 1
ATOM 1218 N N . LEU A 1 157 ? -33.740 21.835 -58.069 1.00 68.06 157 LEU A N 1
ATOM 1219 C CA . LEU A 1 157 ? -34.680 21.927 -59.192 1.00 68.06 157 LEU A CA 1
ATOM 1220 C C . LEU A 1 157 ? -35.800 20.886 -59.098 1.00 68.06 157 LEU A C 1
ATOM 1222 O O . LEU A 1 157 ? -36.947 21.201 -59.411 1.00 68.06 157 LEU A O 1
ATOM 1226 N N . LEU A 1 158 ? -35.504 19.668 -58.638 1.00 63.56 158 LEU A N 1
ATOM 1227 C CA . LEU A 1 158 ? -36.496 18.605 -58.476 1.00 63.56 158 LEU A CA 1
ATOM 1228 C C . LEU A 1 158 ? -37.462 18.901 -57.318 1.00 63.56 158 LEU A C 1
ATOM 1230 O O . LEU A 1 158 ? -38.679 18.776 -57.478 1.00 63.56 158 LEU A O 1
ATOM 1234 N N . VAL A 1 159 ? -36.942 19.370 -56.181 1.00 67.38 159 VAL A N 1
ATOM 1235 C CA . VAL A 1 159 ? -37.753 19.773 -55.018 1.00 67.38 159 VAL A CA 1
ATOM 1236 C C . VAL A 1 159 ? -38.571 21.039 -55.324 1.00 67.38 159 VAL A C 1
ATOM 1238 O O . VAL A 1 159 ? -39.764 21.111 -55.005 1.00 67.38 159 VAL A O 1
ATOM 1241 N N . GLY A 1 160 ? -37.978 22.021 -56.008 1.00 65.56 160 GLY A N 1
ATOM 1242 C CA . GLY A 1 160 ? -38.671 23.235 -56.446 1.00 65.56 160 GLY A CA 1
ATOM 1243 C C . GLY A 1 160 ? -39.754 22.968 -57.499 1.00 65.56 160 GLY A C 1
ATOM 1244 O O . GLY A 1 160 ? -40.864 23.486 -57.394 1.00 65.56 160 GLY A O 1
ATOM 1245 N N . GLY A 1 161 ? -39.478 22.108 -58.484 1.00 64.06 161 GLY A N 1
ATOM 1246 C CA . GLY A 1 161 ? -40.419 21.775 -59.556 1.00 64.06 161 GLY A CA 1
ATOM 1247 C C . GLY A 1 161 ? -41.640 20.980 -59.080 1.00 64.06 161 GLY A C 1
ATOM 1248 O O . GLY A 1 161 ? -42.760 21.249 -59.516 1.00 64.06 161 GLY A O 1
ATOM 1249 N N . GLY A 1 162 ? -41.456 20.038 -58.147 1.00 62.25 162 GLY A N 1
ATOM 1250 C CA . GLY A 1 162 ? -42.552 19.215 -57.622 1.00 62.25 162 GLY A CA 1
ATOM 1251 C C . GLY A 1 162 ? -43.552 19.994 -56.759 1.00 62.25 162 GLY A C 1
ATOM 1252 O O . GLY A 1 162 ? -44.762 19.766 -56.841 1.00 62.25 162 GLY A O 1
ATOM 1253 N N . SER A 1 163 ? -43.068 20.955 -55.967 1.00 63.66 163 SER A N 1
ATOM 1254 C CA . SER A 1 163 ? -43.915 21.748 -55.063 1.00 63.66 163 SER A CA 1
ATOM 1255 C C . SER A 1 163 ? -44.812 22.753 -55.802 1.00 63.66 163 SER A C 1
ATOM 1257 O O . SER A 1 163 ? -45.975 22.926 -55.428 1.00 63.66 163 SER A O 1
ATOM 1259 N N . GLY A 1 164 ? -44.331 23.347 -56.901 1.00 65.06 164 GLY A N 1
ATOM 1260 C CA . GLY A 1 164 ? -45.115 24.285 -57.716 1.00 65.06 164 GLY A CA 1
ATOM 1261 C C . GLY A 1 164 ? -46.320 23.641 -58.414 1.00 65.06 164 GLY A C 1
ATOM 1262 O O . GLY A 1 164 ? -47.415 24.207 -58.422 1.00 65.06 164 GLY A O 1
ATOM 1263 N N . VAL A 1 165 ? -46.159 22.426 -58.948 1.00 67.62 165 VAL A N 1
ATOM 1264 C CA . VAL A 1 165 ? -47.253 21.702 -59.622 1.00 67.62 165 VAL A CA 1
ATOM 1265 C C . VAL A 1 165 ? -48.318 21.249 -58.617 1.00 67.62 165 VAL A C 1
ATOM 1267 O O . VAL A 1 165 ? -49.514 21.380 -58.886 1.00 67.62 165 VAL A O 1
ATOM 1270 N N . GLY A 1 166 ? -47.908 20.787 -57.431 1.00 70.25 166 GLY A N 1
ATOM 1271 C CA . GLY A 1 166 ? -48.834 20.374 -56.373 1.00 70.25 166 GLY A CA 1
ATOM 1272 C C . GLY A 1 166 ? -49.746 21.509 -55.892 1.00 70.25 166 GLY A C 1
ATOM 1273 O O . GLY A 1 166 ? -50.953 21.312 -55.735 1.00 70.25 166 GLY A O 1
ATOM 1274 N N . ALA A 1 167 ? -49.199 22.717 -55.729 1.00 74.38 167 ALA A N 1
ATOM 1275 C CA . ALA A 1 167 ? -49.973 23.885 -55.311 1.00 74.38 167 ALA A CA 1
ATOM 1276 C C . ALA A 1 167 ? -51.020 24.306 -56.358 1.00 74.38 167 ALA A C 1
ATOM 1278 O O . ALA A 1 167 ? -52.149 24.639 -55.996 1.00 74.38 167 ALA A O 1
ATOM 1279 N N . LEU A 1 168 ? -50.691 24.237 -57.653 1.00 74.06 168 LEU A N 1
ATOM 1280 C CA . LEU A 1 168 ? -51.630 24.567 -58.732 1.00 74.06 168 LEU A CA 1
ATOM 1281 C C . LEU A 1 168 ? -52.784 23.560 -58.827 1.00 74.06 168 LEU A C 1
ATOM 1283 O O . LEU A 1 168 ? -53.932 23.963 -59.011 1.00 74.06 168 LEU A O 1
ATOM 1287 N N . VAL A 1 169 ? -52.512 22.264 -58.642 1.00 78.25 169 VAL A N 1
ATOM 1288 C CA . VAL A 1 169 ? -53.563 21.233 -58.595 1.00 78.25 169 VAL A CA 1
ATOM 1289 C C . VAL A 1 169 ? -54.498 21.466 -57.408 1.00 78.25 169 VAL A C 1
ATOM 1291 O O . VAL A 1 169 ? -55.718 21.444 -57.579 1.00 78.25 169 VAL A O 1
ATOM 1294 N N . LEU A 1 170 ? -53.952 21.756 -56.223 1.00 77.69 170 LEU A N 1
ATOM 1295 C CA . LEU A 1 170 ? -54.756 22.086 -55.043 1.00 77.69 170 LEU A CA 1
ATOM 1296 C C . LEU A 1 170 ? -55.606 23.342 -55.263 1.00 77.69 170 LEU A C 1
ATOM 1298 O O . LEU A 1 170 ? -56.787 23.343 -54.921 1.00 77.69 170 LEU A O 1
ATOM 1302 N N . LEU A 1 171 ? -55.049 24.382 -55.889 1.00 78.25 171 LEU A N 1
ATOM 1303 C CA . LEU A 1 171 ? -55.779 25.610 -56.201 1.00 78.25 171 LEU A CA 1
ATOM 1304 C C . LEU A 1 171 ? -56.956 25.347 -57.156 1.00 78.25 171 LEU A C 1
ATOM 1306 O O . LEU A 1 171 ? -58.063 25.826 -56.915 1.00 78.25 171 LEU A O 1
ATOM 1310 N N . ILE A 1 172 ? -56.752 24.541 -58.204 1.00 81.00 172 ILE A N 1
ATOM 1311 C CA . ILE A 1 172 ? -57.816 24.160 -59.149 1.00 81.00 172 ILE A CA 1
ATOM 1312 C C . ILE A 1 172 ? -58.906 23.340 -58.445 1.00 81.00 172 ILE A C 1
ATOM 1314 O O . ILE A 1 172 ? -60.093 23.572 -58.673 1.00 81.00 172 ILE A O 1
ATOM 1318 N N . VAL A 1 173 ? -58.530 22.406 -57.566 1.00 79.38 173 VAL A N 1
ATOM 1319 C CA . VAL A 1 173 ? -59.490 21.611 -56.780 1.00 79.38 173 VAL A CA 1
ATOM 1320 C C . VAL A 1 173 ? -60.307 22.496 -55.835 1.00 79.38 173 VAL A C 1
ATOM 1322 O O . VAL A 1 173 ? -61.514 22.295 -55.706 1.00 79.38 173 VAL A O 1
ATOM 1325 N N . LEU A 1 174 ? -59.684 23.499 -55.210 1.00 77.50 174 LEU A N 1
ATOM 1326 C CA . LEU A 1 174 ? -60.378 24.447 -54.337 1.00 77.50 174 LEU A CA 1
ATOM 1327 C C . LEU A 1 174 ? -61.359 25.334 -55.115 1.00 77.50 174 LEU A C 1
ATOM 1329 O O . LEU A 1 174 ? -62.502 25.478 -54.687 1.00 77.50 174 LEU A O 1
ATOM 1333 N N . LEU A 1 175 ? -60.959 25.852 -56.280 1.00 77.50 175 LEU A N 1
ATOM 1334 C CA . LEU A 1 175 ? -61.825 26.678 -57.131 1.00 77.50 175 LEU A CA 1
ATOM 1335 C C . LEU A 1 175 ? -63.001 25.886 -57.723 1.00 77.50 175 LEU A C 1
ATOM 1337 O O . LEU A 1 175 ? -64.105 26.410 -57.837 1.00 77.50 175 LEU A O 1
ATOM 1341 N N . LYS A 1 176 ? -62.800 24.605 -58.054 1.00 70.81 176 LYS A N 1
ATOM 1342 C CA . LYS A 1 176 ? -63.864 23.729 -58.572 1.00 70.81 176 LYS A CA 1
ATOM 1343 C C . LYS A 1 176 ? -64.850 23.267 -57.488 1.00 70.81 176 LYS A C 1
ATOM 1345 O O . LYS A 1 176 ? -65.931 22.799 -57.819 1.00 70.81 176 LYS A O 1
ATOM 1350 N N . ARG A 1 177 ? -64.485 23.379 -56.205 1.00 66.44 177 ARG A N 1
ATOM 1351 C CA . ARG A 1 177 ? -65.347 23.064 -55.052 1.00 66.44 177 ARG A CA 1
ATOM 1352 C C . ARG A 1 177 ? -66.156 24.276 -54.563 1.00 66.44 177 ARG A C 1
ATOM 1354 O O . ARG A 1 177 ? -67.114 24.086 -53.820 1.00 66.44 177 ARG A O 1
ATOM 1361 N N . SER A 1 178 ? -65.770 25.499 -54.938 1.00 58.62 178 SER A N 1
ATOM 1362 C CA . SER A 1 178 ? -66.473 26.734 -54.557 1.00 58.62 178 SER A CA 1
ATOM 1363 C C . SER A 1 178 ? -67.462 27.253 -55.611 1.00 58.62 178 SER A C 1
ATOM 1365 O O . SER A 1 178 ? -67.983 28.353 -55.435 1.00 58.62 178 SER A O 1
ATOM 1367 N N . SER A 1 179 ? -67.693 26.504 -56.694 1.00 52.38 179 SER A N 1
ATOM 1368 C CA . SER A 1 179 ? -68.737 26.751 -57.699 1.00 52.38 179 SER A CA 1
ATOM 1369 C C . SER A 1 179 ? -69.730 25.601 -57.720 1.00 52.38 179 SER A C 1
ATOM 1371 O O . SER A 1 179 ? -70.867 25.874 -58.158 1.00 52.38 179 SER A O 1
#

Mean predicted aligned error: 17.02 Å

Solvent-accessible surface area (backbone atoms only — not comparable to full-atom values): 11113 Å² total; per-residue (Å²): 74,41,37,37,82,95,42,58,44,67,40,62,47,80,47,44,50,71,41,68,51,45,42,37,38,59,33,82,57,86,94,51,32,37,28,48,35,28,54,72,87,68,82,84,57,57,78,56,96,75,29,38,64,60,53,59,25,30,48,71,71,82,76,85,64,86,77,71,65,101,79,67,93,68,74,76,81,34,40,64,43,78,49,66,29,49,86,94,35,60,70,46,76,46,74,31,38,38,39,34,72,89,71,52,75,44,75,32,38,41,36,30,36,76,71,80,77,61,90,80,52,89,65,73,58,96,86,64,75,87,87,66,94,70,88,74,79,87,72,79,92,80,83,83,89,87,91,61,66,66,62,56,50,50,50,51,50,53,57,54,56,54,54,57,55,52,52,52,52,52,50,52,53,53,58,68,69,76,109

Foldseek 3Di:
DEQEPVGDVVLEDEDEAQDKDKYFYQYPDPPKWKWKKFDPPPPPDQPDPLIDTPDTADNDDDPVPPDDDPDDPDDDHHRMDMDTCYDVHHADKTWMWIAMPVRDIDIGIYGYDHDDDDPPPPPDPDPDDDDDPPVDDDDDDDDDDDDDCVVVVVVVCVVVVVVVVVVVVVVVVVVVVVD

pLDDT: mean 79.03, std 18.88, range [31.06, 97.62]